Protein AF-A0A2V2W659-F1 (afdb_monomer)

Secondary structure (DSSP, 8-state):
-PPPPP-----PPPP--------------------------S-TTS-S--------TT-BHHHHHSTT--GGGG-BHHHHHHHHT-GGGPPPTTT--BHHHHHH-HHHH---HHHHHHHHT-HHHHHHHHHHHHHHHHHHHHHHHHHTT--BHHHHHT-SGGGGS-HHHHHHHHHHHHHHHHHHHHHHHHHHHHHT-----TT-BHHHHHHTTPPPGGGSBHHHHHHHHHTTTT---GGG--BHHHHTT-GGGT---HHHHHHHHTSHHHHHHHHHHHHHHHHHHHHHHHHTTT-SBHHHHHHHHHHHHHHHHHHHHHHHHTS-------

Mean predicted aligned error: 15.31 Å

Nearest PDB structures (foldseek):
  7u06-assembly1_e  TM=6.092E-01  e=6.614E+00  Saccharomyces cerevisiae

InterPro domains:
  IPR006518 Trypanosome RHS [TIGR01631] (52-190)
  IPR056000 Domain of unknown function DUF7578 [PF24466] (72-134)
  IPR056000 Domain of unknown function DUF7578 [PF24466] (216-280)

Organism: Trypanosoma cruzi (NCBI:txid5693)

Structure (mmCIF, N/CA/C/O backbone):
data_AF-A0A2V2W659-F1
#
_entry.id   AF-A0A2V2W659-F1
#
loop_
_atom_site.group_PDB
_atom_site.id
_atom_site.type_symbol
_atom_site.label_atom_id
_atom_site.label_alt_id
_atom_site.label_comp_id
_atom_site.label_asym_id
_atom_site.label_entity_id
_atom_site.label_seq_id
_atom_site.pdbx_PDB_ins_code
_atom_site.Cartn_x
_atom_site.Cartn_y
_atom_site.Cartn_z
_atom_site.occupancy
_atom_site.B_iso_or_equiv
_atom_site.auth_seq_id
_atom_site.auth_comp_id
_atom_site.auth_asym_id
_atom_site.auth_atom_id
_atom_site.pdbx_PDB_model_num
ATOM 1 N N . MET A 1 1 ? 31.866 36.126 -25.532 1.00 39.78 1 MET A N 1
ATOM 2 C CA . MET A 1 1 ? 31.220 34.819 -25.781 1.00 39.78 1 MET A CA 1
ATOM 3 C C . MET A 1 1 ? 32.126 33.729 -25.230 1.00 39.78 1 MET A C 1
ATOM 5 O O . MET A 1 1 ? 33.220 33.539 -25.744 1.00 39.78 1 MET A O 1
ATOM 9 N N . LYS A 1 2 ? 31.741 33.143 -24.092 1.00 36.19 2 LYS A N 1
ATOM 10 C CA . LYS A 1 2 ? 32.539 32.181 -23.317 1.00 36.19 2 LYS A CA 1
ATOM 11 C C . LYS A 1 2 ? 32.066 30.760 -23.637 1.00 36.19 2 LYS A C 1
ATOM 13 O O . LYS A 1 2 ? 30.868 30.505 -23.619 1.00 36.19 2 LYS A O 1
ATOM 18 N N . GLN A 1 3 ? 33.008 29.865 -23.925 1.00 32.31 3 GLN A N 1
ATOM 19 C CA . GLN A 1 3 ? 32.763 28.427 -24.050 1.00 32.31 3 GLN A CA 1
ATOM 20 C C . GLN A 1 3 ? 32.558 27.783 -22.665 1.00 32.31 3 GLN A C 1
ATOM 22 O O . GLN A 1 3 ? 33.260 28.173 -21.727 1.00 32.31 3 GLN A O 1
ATOM 27 N N . PRO A 1 4 ? 31.685 26.770 -22.521 1.00 33.66 4 PRO A N 1
ATOM 28 C CA . PRO A 1 4 ? 31.638 25.931 -21.332 1.00 33.66 4 PRO A CA 1
ATOM 29 C C . PRO A 1 4 ? 32.634 24.766 -21.451 1.00 33.66 4 PRO A C 1
ATOM 31 O O . PRO A 1 4 ? 32.600 23.994 -22.409 1.00 33.66 4 PRO A O 1
ATOM 34 N N . ARG A 1 5 ? 33.522 24.633 -20.459 1.00 31.70 5 ARG A N 1
ATOM 35 C CA . ARG A 1 5 ? 34.352 23.439 -20.243 1.00 31.70 5 ARG A CA 1
ATOM 36 C C . ARG A 1 5 ? 33.571 22.455 -19.373 1.00 31.70 5 ARG A C 1
ATOM 38 O O . ARG A 1 5 ? 33.160 22.806 -18.273 1.00 31.70 5 ARG A O 1
ATOM 45 N N . VAL A 1 6 ? 33.386 21.239 -19.877 1.00 30.45 6 VAL A N 1
ATOM 46 C CA . VAL A 1 6 ? 32.839 20.092 -19.143 1.00 30.45 6 VAL A CA 1
ATOM 47 C C . VAL A 1 6 ? 34.012 19.369 -18.482 1.00 30.45 6 VAL A C 1
ATOM 49 O O . VAL A 1 6 ? 34.918 18.910 -19.176 1.00 30.45 6 VAL A O 1
ATOM 52 N N . SER A 1 7 ? 34.014 19.290 -17.153 1.00 32.28 7 SER A N 1
ATOM 53 C CA . SER A 1 7 ? 35.008 18.543 -16.377 1.00 32.28 7 SER A CA 1
ATOM 54 C C . SER A 1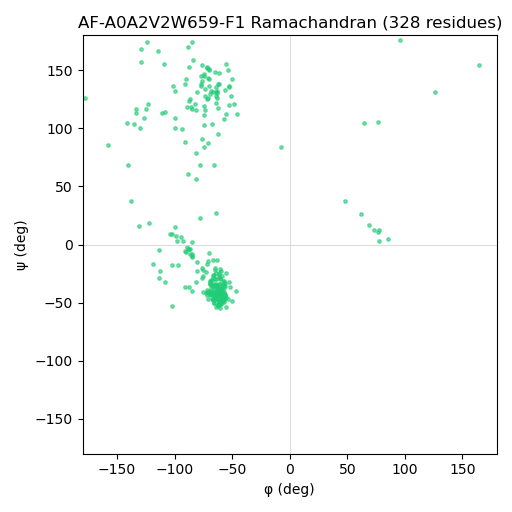 7 ? 34.417 17.191 -15.981 1.00 32.28 7 SER A C 1
ATOM 56 O O . SER A 1 7 ? 33.528 17.130 -15.138 1.00 32.28 7 SER A O 1
ATOM 58 N N . PHE A 1 8 ? 34.911 16.109 -16.584 1.00 29.47 8 PHE A N 1
ATOM 59 C CA . PHE A 1 8 ? 34.718 14.748 -16.082 1.00 29.47 8 PHE A CA 1
ATOM 60 C C . PHE A 1 8 ? 35.817 14.450 -15.057 1.00 29.47 8 PHE A C 1
ATOM 62 O O . PHE A 1 8 ? 36.997 14.468 -15.400 1.00 29.47 8 PHE A O 1
ATOM 69 N N . GLY A 1 9 ? 35.435 14.177 -13.811 1.00 29.98 9 GLY A N 1
ATOM 70 C CA . GLY A 1 9 ? 36.330 13.706 -12.756 1.00 29.98 9 GLY A CA 1
ATOM 71 C C . GLY A 1 9 ? 35.730 12.474 -12.093 1.00 29.98 9 GLY A C 1
ATOM 72 O O . GLY A 1 9 ? 34.825 12.590 -11.276 1.00 29.98 9 GLY A O 1
ATOM 73 N N . ALA A 1 10 ? 36.213 11.299 -12.487 1.00 32.03 10 ALA A N 1
ATOM 74 C CA . ALA A 1 10 ? 35.953 10.036 -11.812 1.00 32.03 10 ALA A CA 1
ATOM 75 C C . ALA A 1 10 ? 36.822 9.946 -10.547 1.00 32.03 10 ALA A C 1
ATOM 77 O O . ALA A 1 10 ? 38.012 10.249 -10.607 1.00 32.03 10 ALA A O 1
ATOM 78 N N . SER A 1 11 ? 36.254 9.492 -9.428 1.00 31.47 11 SER A N 1
ATOM 79 C CA . SER A 1 11 ? 37.018 9.093 -8.242 1.00 31.47 1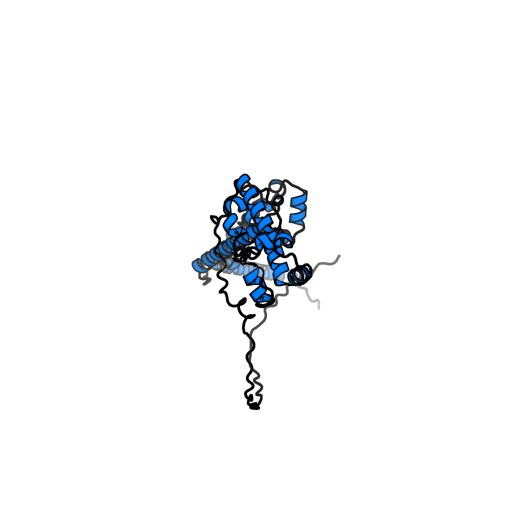1 SER A CA 1
ATOM 80 C C . SER A 1 11 ? 36.498 7.747 -7.741 1.00 31.47 11 SER A C 1
ATOM 82 O O . SER A 1 11 ? 35.344 7.629 -7.334 1.00 31.47 11 SER A O 1
ATOM 84 N N . TRP A 1 12 ? 37.349 6.727 -7.838 1.00 28.80 12 TRP A N 1
ATOM 85 C CA . TRP A 1 12 ? 37.201 5.417 -7.203 1.00 28.80 12 TRP A CA 1
ATOM 86 C C . TRP A 1 12 ? 38.108 5.387 -5.961 1.00 28.80 12 TRP A C 1
ATOM 88 O O . TRP A 1 12 ? 39.261 5.808 -6.084 1.00 28.80 12 TRP A O 1
ATOM 98 N N . PRO A 1 13 ? 37.676 4.868 -4.796 1.00 36.16 13 PRO A N 1
ATOM 99 C CA . PRO A 1 13 ? 38.569 4.691 -3.654 1.00 36.16 13 PRO A CA 1
ATOM 100 C C . PRO A 1 13 ? 39.417 3.422 -3.804 1.00 36.16 13 PRO A C 1
ATOM 102 O O . PRO A 1 13 ? 38.908 2.336 -4.086 1.00 36.16 13 PRO A O 1
ATOM 105 N N . GLN A 1 14 ? 40.719 3.586 -3.597 1.00 27.88 14 GLN A N 1
ATOM 106 C CA . GLN A 1 14 ? 41.758 2.568 -3.695 1.00 27.88 14 GLN A CA 1
ATOM 107 C C . GLN A 1 14 ? 41.978 1.889 -2.328 1.00 27.88 14 GLN A C 1
ATOM 109 O O . GLN A 1 14 ? 41.980 2.544 -1.289 1.00 27.88 14 GLN A O 1
ATOM 114 N N . LEU A 1 15 ? 42.131 0.564 -2.351 1.00 29.58 15 LEU A N 1
ATOM 115 C CA . LEU A 1 15 ? 42.380 -0.337 -1.218 1.00 29.58 15 LEU A CA 1
ATOM 116 C C . LEU A 1 15 ? 43.843 -0.301 -0.731 1.00 29.58 15 LEU A C 1
ATOM 118 O O . LEU A 1 15 ? 44.761 -0.272 -1.550 1.00 29.58 15 LEU A O 1
ATOM 122 N N . GLY A 1 16 ? 44.022 -0.455 0.589 1.00 27.91 16 GLY A N 1
ATOM 123 C CA . GLY A 1 16 ? 45.270 -0.804 1.298 1.00 27.91 16 GLY A CA 1
ATOM 124 C C . GLY A 1 16 ? 45.608 0.201 2.411 1.00 27.91 16 GLY A C 1
ATOM 125 O O . GLY A 1 16 ? 45.575 1.394 2.164 1.00 27.91 16 GLY A O 1
ATOM 126 N N . GLY A 1 17 ? 45.935 -0.147 3.658 1.00 27.89 17 GLY A N 1
ATOM 127 C CA . GLY A 1 17 ? 46.122 -1.418 4.353 1.00 27.89 17 GLY A CA 1
ATOM 128 C C . GLY A 1 17 ? 46.875 -1.162 5.680 1.00 27.89 17 GLY A C 1
ATOM 129 O O . GLY A 1 17 ? 47.634 -0.206 5.767 1.00 27.89 17 GLY A O 1
ATOM 130 N N . ALA A 1 18 ? 46.677 -2.062 6.652 1.00 25.50 18 ALA A N 1
ATOM 131 C CA . ALA A 1 18 ? 47.500 -2.345 7.845 1.00 25.50 18 ALA A CA 1
ATOM 132 C C . ALA A 1 18 ? 47.482 -1.405 9.084 1.00 25.50 18 ALA A C 1
ATOM 134 O O . ALA A 1 18 ? 48.160 -0.392 9.151 1.00 25.50 18 ALA A O 1
ATOM 135 N N . SER A 1 19 ? 46.797 -1.913 10.121 1.00 31.27 19 SER A N 1
ATOM 136 C CA . SER A 1 19 ? 47.363 -2.355 11.412 1.00 31.27 19 SER A CA 1
ATOM 137 C C . SER A 1 19 ? 48.038 -1.337 12.343 1.00 31.27 19 SER A C 1
ATOM 139 O O . SER A 1 19 ? 49.227 -1.070 12.218 1.00 31.27 19 SER A O 1
ATOM 141 N N . GLU A 1 20 ? 47.334 -0.967 13.418 1.00 27.47 20 GLU A N 1
ATOM 142 C CA . GLU A 1 20 ? 47.967 -0.569 14.680 1.00 27.47 20 GLU A CA 1
ATOM 143 C C . GLU A 1 20 ? 47.155 -1.115 15.871 1.00 27.47 20 GLU A C 1
ATOM 145 O O . GLU A 1 20 ? 46.045 -0.676 16.174 1.00 27.47 20 GLU A O 1
ATOM 150 N N . MET A 1 21 ? 47.696 -2.165 16.495 1.00 27.64 21 MET A N 1
ATOM 151 C CA . MET A 1 21 ? 47.230 -2.751 17.750 1.00 27.64 21 MET A CA 1
ATOM 152 C C . MET A 1 21 ? 47.794 -1.932 18.911 1.00 27.64 21 MET A C 1
ATOM 154 O O . MET A 1 21 ? 49.009 -1.887 19.091 1.00 27.64 21 MET A O 1
ATOM 158 N N . LEU A 1 22 ? 46.929 -1.368 19.754 1.00 29.14 22 LEU A N 1
ATOM 159 C CA . LEU A 1 22 ? 47.325 -0.858 21.066 1.00 29.14 22 LEU A CA 1
ATOM 160 C C . LEU A 1 22 ? 46.791 -1.773 22.168 1.00 29.14 22 LEU A C 1
ATOM 162 O O . LEU A 1 22 ? 45.588 -1.901 22.394 1.00 29.14 22 LEU A O 1
ATOM 166 N N . HIS A 1 23 ? 47.737 -2.413 22.850 1.00 27.25 23 HIS A N 1
ATOM 167 C CA . HIS A 1 23 ? 47.547 -3.202 24.056 1.00 27.25 23 HIS A CA 1
ATOM 168 C C . HIS A 1 23 ? 47.047 -2.320 25.212 1.00 27.25 23 HIS A C 1
ATOM 170 O O . HIS A 1 23 ? 47.612 -1.260 25.480 1.00 27.25 23 HIS A O 1
ATOM 176 N N . ARG A 1 24 ? 46.049 -2.796 25.967 1.00 29.73 24 ARG A N 1
ATOM 177 C CA . ARG A 1 24 ? 45.795 -2.326 27.335 1.00 29.73 24 ARG A CA 1
ATOM 178 C C . ARG A 1 24 ? 45.778 -3.493 28.314 1.00 29.73 24 ARG A C 1
ATOM 180 O O . ARG A 1 24 ? 44.955 -4.399 28.235 1.00 29.73 24 ARG A O 1
ATOM 187 N N . THR A 1 25 ? 46.745 -3.409 29.215 1.00 27.92 25 THR A N 1
ATOM 188 C CA . THR A 1 25 ? 46.989 -4.182 30.428 1.00 27.92 25 THR A CA 1
ATOM 189 C C . THR A 1 25 ? 45.757 -4.272 31.327 1.00 27.92 25 THR A C 1
ATOM 191 O O . THR A 1 25 ? 44.997 -3.313 31.463 1.00 27.92 25 THR A O 1
ATOM 194 N N . GLY A 1 26 ? 45.582 -5.446 31.936 1.00 26.72 26 GLY A N 1
ATOM 195 C CA . GLY A 1 26 ? 44.433 -5.808 32.750 1.00 26.72 26 GLY A CA 1
ATOM 196 C C . GLY A 1 26 ? 44.409 -5.208 34.154 1.00 26.72 26 GLY A C 1
ATOM 197 O O . GLY A 1 26 ? 45.439 -4.947 34.771 1.00 26.72 26 GLY A O 1
ATOM 198 N N . VAL A 1 27 ? 43.187 -5.087 34.670 1.00 28.39 27 VAL A N 1
ATOM 199 C CA . VAL A 1 27 ? 42.878 -5.060 36.100 1.00 28.39 27 VAL A CA 1
ATOM 200 C C . VAL A 1 27 ? 41.701 -6.008 36.313 1.00 28.39 27 VAL A C 1
ATOM 202 O O . VAL A 1 27 ? 40.619 -5.822 35.760 1.00 28.39 27 VAL A O 1
ATOM 205 N N . VAL A 1 28 ? 41.954 -7.059 37.087 1.00 29.06 28 VAL A N 1
ATOM 206 C CA . VAL A 1 28 ? 40.971 -8.031 37.564 1.00 29.06 28 VAL A CA 1
ATOM 207 C C . VAL A 1 28 ? 40.131 -7.358 38.649 1.00 29.06 28 VAL A C 1
ATOM 209 O O . VAL A 1 28 ? 40.653 -7.013 39.704 1.00 29.06 28 VAL A O 1
ATOM 212 N N . MET A 1 29 ? 38.832 -7.186 38.403 1.00 33.06 29 MET A N 1
ATOM 213 C CA . MET A 1 29 ? 37.850 -6.823 39.428 1.00 33.06 29 MET A CA 1
ATOM 214 C C . MET A 1 29 ? 36.930 -8.019 39.666 1.00 33.06 29 MET A C 1
ATOM 216 O O . MET A 1 29 ? 36.168 -8.423 38.792 1.00 33.06 29 MET A O 1
ATOM 220 N N . VAL A 1 30 ? 37.034 -8.593 40.863 1.00 30.00 30 VAL A N 1
ATOM 221 C CA . VAL A 1 30 ? 36.142 -9.633 41.385 1.00 30.00 30 VAL A CA 1
ATOM 222 C C . VAL A 1 30 ? 34.779 -9.010 41.711 1.00 30.00 30 VAL A C 1
ATOM 224 O O . VAL A 1 30 ? 34.736 -8.091 42.534 1.00 30.00 30 VAL A O 1
ATOM 227 N N . PRO A 1 31 ? 33.652 -9.516 41.180 1.00 30.47 31 PRO A N 1
ATOM 228 C CA . PRO A 1 31 ? 32.336 -9.133 41.672 1.00 30.47 31 PRO A CA 1
ATOM 229 C C . PRO A 1 31 ? 32.005 -9.932 42.935 1.00 30.47 31 PRO A C 1
ATOM 231 O O . PRO A 1 31 ? 31.873 -11.158 42.914 1.00 30.47 31 PRO A O 1
ATOM 234 N N . ARG A 1 32 ? 31.866 -9.225 44.059 1.00 29.45 32 ARG A N 1
ATOM 235 C CA . ARG A 1 32 ? 31.272 -9.773 45.278 1.00 29.45 32 ARG A CA 1
ATOM 236 C C . ARG A 1 32 ? 29.778 -10.014 45.063 1.00 29.45 32 ARG A C 1
ATOM 238 O O . ARG A 1 32 ? 29.043 -9.152 44.595 1.00 29.45 32 ARG A O 1
ATOM 245 N N . ARG A 1 33 ? 29.378 -11.217 45.459 1.00 30.36 33 ARG A N 1
ATOM 246 C CA . ARG A 1 33 ? 28.028 -11.771 45.565 1.00 30.36 33 ARG A CA 1
ATOM 247 C C . ARG A 1 33 ? 27.082 -10.808 46.300 1.00 30.36 33 ARG A C 1
ATOM 249 O O . ARG A 1 33 ? 27.313 -10.503 47.466 1.00 30.36 33 ARG A O 1
ATOM 256 N N . GLY A 1 34 ? 26.008 -10.398 45.632 1.00 26.83 34 GLY A N 1
ATOM 257 C CA . GLY A 1 34 ? 24.865 -9.698 46.213 1.00 26.83 34 GLY A CA 1
ATOM 258 C C . GLY A 1 34 ? 23.584 -10.312 45.661 1.00 26.83 34 GLY A C 1
ATOM 259 O O . GLY A 1 34 ? 23.252 -10.129 44.498 1.00 26.83 34 GLY A O 1
ATOM 260 N N . SER A 1 35 ? 22.933 -11.117 46.492 1.00 35.88 35 SER A N 1
ATOM 261 C CA . SER A 1 35 ? 21.599 -11.677 46.284 1.00 35.88 35 SER A CA 1
ATOM 262 C C . SER A 1 35 ? 20.553 -10.569 46.395 1.00 35.88 35 SER A C 1
ATOM 264 O O . SER A 1 35 ? 20.651 -9.788 47.334 1.00 35.88 35 SER A O 1
ATOM 266 N N . CYS A 1 36 ? 19.566 -10.544 45.496 1.00 28.41 36 CYS A N 1
ATOM 267 C CA . CYS A 1 36 ? 18.140 -10.344 45.794 1.00 28.41 36 CYS A CA 1
ATOM 268 C C . CYS A 1 36 ? 17.335 -10.445 44.491 1.00 28.41 36 CYS A C 1
ATOM 270 O O . CYS A 1 36 ? 17.651 -9.786 43.503 1.00 28.41 36 CYS A O 1
ATOM 272 N N . GLY A 1 37 ? 16.329 -11.321 44.496 1.00 44.34 37 GLY A N 1
ATOM 273 C CA . GLY A 1 37 ? 15.437 -11.564 43.371 1.00 44.34 37 GLY A CA 1
ATOM 274 C C . GLY A 1 37 ? 14.603 -10.332 43.035 1.00 44.34 37 GLY A C 1
ATOM 275 O O . GLY A 1 37 ? 13.943 -9.764 43.900 1.00 44.34 37 GLY A O 1
ATOM 276 N N . GLY A 1 38 ? 14.638 -9.951 41.764 1.00 32.03 38 GLY A N 1
ATOM 277 C CA . GLY A 1 38 ? 13.701 -9.032 41.139 1.00 32.03 38 GLY A CA 1
ATOM 278 C C . GLY A 1 38 ? 13.086 -9.758 39.953 1.00 32.03 38 GLY A C 1
ATOM 279 O O . GLY A 1 38 ? 13.809 -10.256 39.094 1.00 32.03 38 GLY A O 1
ATOM 280 N N . SER A 1 39 ? 11.766 -9.895 39.981 1.00 40.94 39 SER A N 1
ATOM 281 C CA . SER A 1 39 ? 10.952 -10.644 39.032 1.00 40.94 39 SER A CA 1
ATOM 282 C C . SER A 1 39 ? 11.216 -10.250 37.579 1.00 40.94 39 SER A C 1
ATOM 284 O O . SER A 1 39 ? 10.996 -9.117 37.160 1.00 40.94 39 SER A O 1
ATOM 286 N N . ASP A 1 40 ? 11.638 -11.243 36.807 1.00 36.78 40 ASP A N 1
ATOM 287 C CA . ASP A 1 40 ? 11.985 -11.183 35.390 1.00 36.78 40 ASP A CA 1
ATOM 288 C C . ASP A 1 40 ? 10.714 -11.259 34.511 1.00 36.78 40 ASP A C 1
ATOM 290 O O . ASP A 1 40 ? 10.516 -12.179 33.715 1.00 36.78 40 ASP A O 1
ATOM 294 N N . ALA A 1 41 ? 9.773 -10.332 34.732 1.00 35.59 41 ALA A N 1
ATOM 295 C CA . ALA A 1 41 ? 8.481 -10.294 34.033 1.00 35.59 41 ALA A CA 1
ATOM 296 C C . ALA A 1 41 ? 8.456 -9.327 32.832 1.00 35.59 41 ALA A C 1
ATOM 298 O O . ALA A 1 41 ? 7.620 -9.479 31.947 1.00 35.59 41 ALA A O 1
ATOM 299 N N . ALA A 1 42 ? 9.404 -8.387 32.738 1.00 34.78 42 ALA A N 1
ATOM 300 C CA . ALA A 1 42 ? 9.433 -7.363 31.685 1.00 34.78 42 ALA A CA 1
ATOM 301 C C . ALA A 1 42 ? 10.229 -7.761 30.419 1.00 34.78 42 ALA A C 1
ATOM 303 O O . ALA A 1 42 ? 10.225 -7.036 29.427 1.00 34.78 42 ALA A O 1
ATOM 304 N N . ALA A 1 43 ? 10.904 -8.916 30.411 1.00 29.56 43 ALA A N 1
ATOM 305 C CA . ALA A 1 43 ? 11.799 -9.322 29.319 1.00 29.56 43 ALA A CA 1
ATOM 306 C C . ALA A 1 43 ? 11.149 -10.218 28.239 1.00 29.56 43 ALA A C 1
ATOM 308 O O . ALA A 1 43 ? 11.839 -10.704 27.342 1.00 29.56 43 ALA A O 1
ATOM 309 N N . ARG A 1 44 ? 9.829 -10.460 28.283 1.00 36.56 44 ARG A N 1
ATOM 310 C CA . ARG A 1 44 ? 9.171 -11.442 27.392 1.00 36.56 44 ARG A CA 1
ATOM 311 C C . ARG A 1 44 ? 8.702 -10.915 26.030 1.00 36.56 44 ARG A C 1
ATOM 313 O O . ARG A 1 44 ? 8.322 -11.725 25.192 1.00 36.56 44 ARG A O 1
ATOM 320 N N . HIS A 1 45 ? 8.821 -9.618 25.734 1.00 36.84 45 HIS A N 1
ATOM 321 C CA . HIS A 1 45 ? 8.388 -9.066 24.437 1.00 36.84 45 HIS A CA 1
ATOM 322 C C . HIS A 1 45 ? 9.469 -8.976 23.340 1.00 36.84 45 HIS A C 1
ATOM 324 O O . HIS A 1 45 ? 9.176 -8.511 22.241 1.00 36.84 45 HIS A O 1
ATOM 330 N N . VAL A 1 46 ? 10.704 -9.448 23.567 1.00 40.91 46 VAL A N 1
ATOM 331 C CA . VAL A 1 46 ? 11.804 -9.313 22.574 1.00 40.91 46 VAL A CA 1
ATOM 332 C C . VAL A 1 46 ? 12.424 -10.657 22.155 1.00 40.91 46 VAL A C 1
ATOM 334 O O . VAL A 1 46 ? 13.498 -10.705 21.566 1.00 40.91 46 VAL A O 1
ATOM 337 N N . ALA A 1 47 ? 11.738 -11.777 22.385 1.00 34.84 47 ALA A N 1
ATOM 338 C CA . ALA A 1 47 ? 12.210 -13.086 21.920 1.00 34.84 47 ALA A CA 1
ATOM 339 C C . ALA A 1 47 ? 11.093 -13.967 21.341 1.00 34.84 47 ALA A C 1
ATOM 341 O O . ALA A 1 47 ? 11.098 -15.182 21.496 1.00 34.84 47 ALA A O 1
ATOM 342 N N . GLY A 1 48 ? 10.147 -13.360 20.625 1.00 31.78 48 GLY A N 1
ATOM 343 C CA . GLY A 1 48 ? 9.426 -14.064 19.572 1.00 31.78 48 GLY A CA 1
ATOM 344 C C . GLY A 1 48 ? 10.261 -13.981 18.303 1.00 31.78 48 GLY A C 1
ATOM 345 O O . GLY A 1 48 ? 10.499 -12.884 17.797 1.00 31.78 48 GLY A O 1
ATOM 346 N N . SER A 1 49 ? 10.739 -15.111 17.780 1.00 33.06 49 SER A N 1
ATOM 347 C CA . SER A 1 49 ? 11.217 -15.173 16.400 1.00 33.06 49 SER A CA 1
ATOM 348 C C . SER A 1 49 ? 10.183 -14.469 15.517 1.00 33.06 49 SER A C 1
ATOM 350 O O . SER A 1 49 ? 9.055 -14.949 15.422 1.00 33.06 49 SER A O 1
ATOM 352 N N . LYS A 1 50 ? 10.531 -13.314 14.928 1.00 38.66 50 LYS A N 1
ATOM 353 C CA . LYS A 1 50 ? 9.699 -12.593 13.950 1.00 38.66 50 LYS A CA 1
ATOM 354 C C . LYS A 1 50 ? 9.577 -13.442 12.679 1.00 38.66 50 LYS A C 1
ATOM 356 O O . LYS A 1 50 ? 10.133 -13.116 11.634 1.00 38.66 50 LYS A O 1
ATOM 361 N N . VAL A 1 51 ? 8.870 -14.562 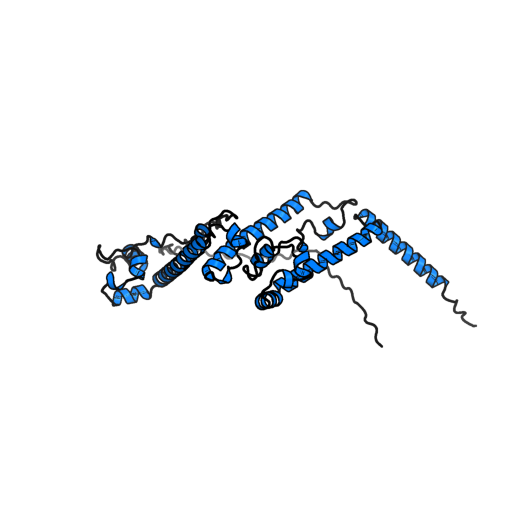12.777 1.00 42.03 51 VAL A N 1
ATOM 362 C CA . VAL A 1 51 ? 8.235 -15.219 11.645 1.00 42.03 51 VAL A CA 1
ATOM 363 C C . VAL A 1 51 ? 7.037 -14.333 11.348 1.00 42.03 51 VAL A C 1
ATOM 365 O O . VAL A 1 51 ? 5.956 -14.513 11.896 1.00 42.03 51 VAL A O 1
ATOM 368 N N . TRP A 1 52 ? 7.276 -13.272 10.579 1.00 48.19 52 TRP A N 1
ATOM 369 C CA . TRP A 1 52 ? 6.185 -12.488 10.016 1.00 48.19 52 TRP A CA 1
ATOM 370 C C . TRP A 1 52 ? 5.250 -13.460 9.288 1.00 48.19 52 TRP A C 1
ATOM 372 O O . TRP A 1 52 ? 5.764 -14.334 8.578 1.00 48.19 52 TRP A O 1
ATOM 382 N N . PRO A 1 53 ? 3.920 -13.348 9.452 1.00 60.50 53 PRO A N 1
ATOM 383 C CA . PRO A 1 53 ? 2.994 -14.173 8.695 1.00 60.50 53 PRO A CA 1
ATOM 384 C C . PRO A 1 53 ? 3.339 -14.072 7.209 1.00 60.50 53 PRO A C 1
ATOM 386 O O . PRO A 1 53 ? 3.522 -12.976 6.670 1.00 60.50 53 PRO A O 1
ATOM 389 N N . GLN A 1 54 ? 3.507 -15.218 6.554 1.00 74.94 54 GLN A N 1
ATOM 390 C CA . GLN A 1 54 ? 3.884 -15.260 5.149 1.00 74.94 54 GLN A CA 1
ATOM 391 C C . GLN A 1 54 ? 2.624 -15.038 4.306 1.00 74.94 54 GLN A C 1
ATOM 393 O O . GLN A 1 54 ? 2.002 -15.982 3.825 1.00 74.94 54 GLN A O 1
ATOM 398 N N . TRP A 1 55 ? 2.203 -13.777 4.193 1.00 87.94 55 TRP A N 1
ATOM 399 C CA . TRP A 1 55 ? 1.027 -13.416 3.411 1.00 87.94 55 TRP A CA 1
ATOM 400 C C . TRP A 1 55 ? 1.214 -13.780 1.938 1.00 87.94 55 TRP A C 1
ATOM 402 O O . TRP A 1 55 ? 2.312 -13.726 1.380 1.00 87.94 55 TRP A O 1
ATOM 412 N N . THR A 1 56 ? 0.114 -14.139 1.292 1.00 90.56 56 THR A N 1
ATOM 413 C CA . THR A 1 56 ? 0.055 -14.460 -0.134 1.00 90.56 56 THR A CA 1
ATOM 414 C C . THR A 1 56 ? -1.070 -13.665 -0.786 1.00 90.56 56 THR A C 1
ATOM 416 O O . THR A 1 56 ? -1.896 -13.066 -0.104 1.00 90.56 56 THR A O 1
ATOM 419 N N . MET A 1 57 ? -1.129 -13.648 -2.119 1.00 90.94 57 MET A N 1
ATOM 420 C CA . MET A 1 57 ? -2.218 -12.970 -2.838 1.00 90.94 57 MET A CA 1
ATOM 421 C C . MET A 1 57 ? -3.602 -13.565 -2.511 1.00 90.94 57 MET A C 1
ATOM 423 O O . MET A 1 57 ? -4.601 -12.856 -2.574 1.00 90.94 57 MET A O 1
ATOM 427 N N . SER A 1 58 ? -3.654 -14.834 -2.094 1.00 91.00 58 SER A N 1
ATOM 428 C CA . SER A 1 58 ? -4.868 -15.518 -1.636 1.00 91.00 58 SER A CA 1
ATOM 429 C C . SER A 1 58 ? -5.180 -15.323 -0.150 1.00 91.00 58 SER A C 1
ATOM 431 O O . SER A 1 58 ? -6.192 -15.837 0.313 1.00 91.00 58 SER A O 1
ATOM 433 N N . SER A 1 59 ? -4.326 -14.635 0.614 1.00 93.25 59 SER A N 1
ATOM 434 C CA . SER A 1 59 ? -4.613 -14.339 2.021 1.00 93.25 59 SER A CA 1
ATOM 435 C C . SER A 1 59 ? -5.864 -13.472 2.130 1.00 93.25 59 SER A C 1
ATOM 437 O O . SER A 1 59 ? -6.053 -12.549 1.327 1.00 93.25 59 SER A O 1
ATOM 439 N N . SER A 1 60 ? -6.720 -13.790 3.101 1.00 93.88 60 SER A N 1
ATOM 440 C CA . SER A 1 60 ? -7.968 -13.062 3.289 1.00 93.88 60 SER A CA 1
ATOM 441 C C . SER A 1 60 ? -7.702 -11.665 3.850 1.00 93.88 60 SER A C 1
ATOM 443 O O . SER A 1 60 ? -6.694 -11.423 4.521 1.00 93.88 60 SER A O 1
ATOM 445 N N . VAL A 1 61 ? -8.598 -10.720 3.560 1.00 94.00 61 VAL A N 1
ATOM 446 C CA . VAL A 1 61 ? -8.517 -9.383 4.168 1.00 94.00 61 VAL A CA 1
ATOM 447 C C . VAL A 1 61 ? -8.692 -9.457 5.686 1.00 94.00 61 VAL A C 1
ATOM 449 O O . VAL A 1 61 ? -8.018 -8.727 6.404 1.00 94.00 61 VAL A O 1
ATOM 452 N N . GLU A 1 62 ? -9.529 -10.375 6.169 1.00 92.50 62 GLU A N 1
ATOM 453 C CA . GLU A 1 62 ? -9.787 -10.610 7.589 1.00 92.50 62 GLU A CA 1
ATOM 454 C C . GLU A 1 62 ? -8.520 -11.061 8.323 1.00 92.50 62 GLU A C 1
ATOM 456 O O . GLU A 1 62 ? -8.103 -10.396 9.271 1.00 92.50 62 GLU A O 1
ATOM 461 N N . ASP A 1 63 ? -7.834 -12.093 7.820 1.00 91.25 63 ASP A N 1
ATOM 462 C CA . ASP A 1 63 ? -6.598 -12.606 8.428 1.00 91.25 63 ASP A CA 1
ATOM 463 C C . ASP A 1 63 ? -5.507 -11.534 8.502 1.00 91.25 63 ASP A C 1
ATOM 465 O O . ASP A 1 63 ? -4.731 -11.492 9.452 1.00 91.25 63 ASP A O 1
ATOM 469 N N . ILE A 1 64 ? -5.418 -10.660 7.496 1.00 92.56 64 ILE A N 1
ATOM 470 C CA . ILE A 1 64 ? -4.402 -9.603 7.455 1.00 92.56 64 ILE A CA 1
ATOM 471 C C . ILE A 1 64 ? -4.751 -8.466 8.416 1.00 92.56 64 ILE A C 1
ATOM 473 O O . ILE A 1 64 ? -3.864 -7.916 9.072 1.00 92.56 64 ILE A O 1
ATOM 477 N N . LEU A 1 65 ? -6.027 -8.079 8.485 1.00 92.62 65 LEU A N 1
ATOM 478 C CA . LEU A 1 65 ? -6.481 -6.978 9.331 1.00 92.62 65 LEU A CA 1
ATOM 479 C C . LEU A 1 65 ? -6.457 -7.360 10.816 1.00 92.62 65 LEU A C 1
ATOM 481 O O . LEU A 1 65 ? -6.000 -6.553 11.631 1.00 92.62 65 LEU A O 1
ATOM 485 N N . LEU A 1 66 ? -6.867 -8.589 11.140 1.00 88.81 66 LEU A N 1
ATOM 486 C CA . LEU A 1 66 ? -6.840 -9.167 12.489 1.00 88.81 66 LEU A CA 1
ATOM 487 C C . LEU A 1 66 ? -5.510 -9.877 12.809 1.00 88.81 66 LEU A C 1
ATOM 489 O O . LEU A 1 66 ? -5.282 -10.345 13.922 1.00 88.81 66 LEU A O 1
ATOM 493 N N . GLY A 1 67 ? -4.600 -9.958 11.838 1.00 80.56 67 GLY A N 1
ATOM 494 C CA . GLY A 1 67 ? -3.295 -10.583 12.000 1.00 80.56 67 GLY A CA 1
ATOM 495 C C . GLY A 1 67 ? -2.440 -9.839 13.022 1.00 80.56 67 GLY A C 1
ATOM 496 O O . GLY A 1 67 ? -2.136 -8.656 12.852 1.00 80.56 67 GLY A O 1
ATOM 497 N N . GLY A 1 68 ? -2.020 -10.551 14.069 1.00 67.19 68 GLY A N 1
ATOM 498 C CA . GLY A 1 68 ? -1.230 -9.987 15.165 1.00 67.19 68 GLY A CA 1
ATOM 499 C C . GLY A 1 68 ? -2.053 -9.320 16.269 1.00 67.19 68 GLY A C 1
ATOM 500 O O . GLY A 1 68 ? -1.447 -8.771 17.185 1.00 67.19 68 GLY A O 1
ATOM 501 N N . SER A 1 69 ? -3.390 -9.378 16.215 1.00 62.75 69 SER A N 1
ATOM 502 C CA . SER A 1 69 ? -4.233 -9.076 17.374 1.00 62.75 69 SER A CA 1
ATOM 503 C C . SER A 1 69 ? -3.921 -10.091 18.472 1.00 62.75 69 SER A C 1
ATOM 505 O O . SER A 1 69 ? -4.065 -11.298 18.270 1.00 62.75 69 SER A O 1
ATOM 507 N N . ASN A 1 70 ? -3.423 -9.622 19.613 1.00 56.38 70 ASN A N 1
ATOM 508 C CA . ASN A 1 70 ? -3.146 -10.499 20.742 1.00 56.38 70 ASN A CA 1
ATOM 509 C C . ASN A 1 70 ? -4.471 -10.986 21.347 1.00 56.38 70 ASN A C 1
ATOM 511 O O . ASN A 1 70 ? -5.466 -10.266 21.332 1.00 56.38 70 ASN A O 1
ATOM 515 N N . ASN A 1 71 ? -4.456 -12.183 21.940 1.00 51.28 71 ASN A N 1
ATOM 516 C CA . ASN A 1 71 ? -5.573 -12.836 22.647 1.00 51.28 71 ASN A CA 1
ATOM 517 C C . ASN A 1 71 ? -6.043 -12.079 23.922 1.00 51.28 71 ASN A C 1
ATOM 519 O O . ASN A 1 71 ? -6.522 -12.693 24.872 1.00 51.28 71 ASN A O 1
ATOM 523 N N . SER A 1 72 ? -5.854 -10.757 23.976 1.00 56.66 72 SER A N 1
ATOM 524 C CA . SER A 1 72 ? -6.237 -9.854 25.066 1.00 56.66 72 SER A CA 1
ATOM 525 C C . SER A 1 72 ? -7.753 -9.839 25.303 1.00 56.66 72 SER A C 1
ATOM 527 O O . SER A 1 72 ? -8.206 -9.664 26.432 1.00 56.66 72 SER A O 1
ATOM 529 N N . THR A 1 73 ? -8.546 -10.139 24.269 1.00 62.97 73 THR A N 1
ATOM 530 C CA . THR A 1 73 ? -10.015 -10.235 24.333 1.00 62.97 73 THR A CA 1
ATOM 531 C C . THR A 1 73 ? -10.524 -11.267 25.339 1.00 62.97 73 THR A C 1
ATOM 533 O O . THR A 1 73 ? -11.603 -11.089 25.900 1.00 62.97 73 THR A O 1
ATOM 536 N N . ASP A 1 74 ? -9.740 -12.311 25.625 1.00 75.56 74 ASP A N 1
ATOM 537 C CA . ASP A 1 74 ? -10.143 -13.372 26.554 1.00 75.56 74 ASP A CA 1
ATOM 538 C C . ASP A 1 74 ? -9.734 -13.085 28.011 1.00 75.56 74 ASP A C 1
ATOM 540 O O . ASP A 1 74 ? -10.114 -13.832 28.922 1.00 75.56 74 ASP A O 1
ATOM 544 N N . MET A 1 75 ? -8.966 -12.015 28.265 1.00 87.50 75 MET A N 1
ATOM 545 C CA . MET A 1 75 ? -8.529 -11.654 29.614 1.00 87.50 75 MET A CA 1
ATOM 546 C C . MET A 1 75 ? -9.726 -11.234 30.470 1.00 87.50 75 MET A C 1
ATOM 548 O O . MET A 1 75 ? -10.533 -10.399 30.065 1.00 87.50 75 MET A O 1
ATOM 552 N N . LYS A 1 76 ? -9.835 -11.780 31.686 1.00 91.56 76 LYS A N 1
ATOM 553 C CA . LYS A 1 76 ? -10.864 -11.363 32.645 1.00 91.56 76 LYS A CA 1
ATOM 554 C C . LYS A 1 76 ? -10.413 -10.190 33.502 1.00 91.56 76 LYS A C 1
ATOM 556 O O . LYS A 1 76 ? -9.235 -10.068 33.829 1.00 91.56 76 LYS A O 1
ATOM 561 N N . LEU A 1 77 ? -11.379 -9.404 33.969 1.00 92.12 77 LEU A N 1
ATOM 562 C CA . LEU A 1 77 ? -11.166 -8.264 34.852 1.00 92.12 77 LEU A CA 1
ATOM 563 C C . LEU A 1 77 ? -10.377 -8.652 36.107 1.00 92.12 77 LEU A C 1
ATOM 565 O O . LEU A 1 77 ? -9.397 -7.995 36.428 1.00 92.12 77 LEU A O 1
ATOM 569 N N . ASN A 1 78 ? -10.717 -9.749 36.791 1.00 92.31 78 ASN A N 1
ATOM 570 C CA . ASN A 1 78 ? -9.941 -10.158 37.967 1.00 92.31 78 ASN A CA 1
ATOM 571 C C . ASN A 1 78 ? -8.529 -10.627 37.627 1.00 92.31 78 ASN A C 1
ATOM 573 O O . ASN A 1 78 ? -7.639 -10.455 38.455 1.00 92.31 78 ASN A O 1
ATOM 577 N N . ASP A 1 79 ? -8.313 -11.205 36.448 1.00 92.31 79 ASP A N 1
ATOM 578 C CA . ASP A 1 79 ? -6.971 -11.608 36.029 1.00 92.31 79 ASP A CA 1
ATOM 579 C C . ASP A 1 79 ? -6.114 -10.356 35.782 1.00 92.31 79 ASP A C 1
ATOM 581 O O . ASP A 1 79 ? -4.992 -10.277 36.283 1.00 92.31 79 ASP A O 1
ATOM 585 N N . PHE A 1 80 ? -6.690 -9.335 35.136 1.00 91.25 80 PHE A N 1
ATOM 586 C CA . PHE A 1 80 ? -6.076 -8.020 34.945 1.00 91.25 80 PHE A CA 1
ATOM 587 C C . PHE A 1 80 ? -5.787 -7.289 36.268 1.00 91.25 80 PHE A C 1
ATOM 589 O O . PHE A 1 80 ? -4.702 -6.739 36.466 1.00 91.25 80 PHE A O 1
ATOM 596 N N . LEU A 1 81 ? -6.743 -7.274 37.200 1.00 92.19 81 LEU A N 1
ATOM 597 C CA . LEU A 1 81 ? -6.571 -6.611 38.495 1.00 92.19 81 LEU A CA 1
ATOM 598 C C . LEU A 1 81 ? -5.491 -7.306 39.325 1.00 92.19 81 LEU A C 1
ATOM 600 O O . LEU A 1 81 ? -4.632 -6.636 39.894 1.00 92.19 81 LEU A O 1
ATOM 604 N N . ARG A 1 82 ? -5.458 -8.644 39.332 1.00 91.81 82 ARG A N 1
ATOM 605 C CA . ARG A 1 82 ? -4.405 -9.403 40.020 1.00 91.81 82 ARG A CA 1
ATOM 606 C C . ARG A 1 82 ? -3.028 -9.140 39.431 1.00 91.81 82 ARG A C 1
ATOM 608 O O . ARG A 1 82 ? -2.076 -8.997 40.194 1.00 91.81 82 ARG A O 1
ATOM 615 N N . SER A 1 83 ? -2.911 -9.059 38.104 1.00 90.94 83 SER A N 1
ATOM 616 C CA . SER A 1 83 ? -1.618 -8.828 37.458 1.00 90.94 83 SER A CA 1
ATOM 617 C C . SER A 1 83 ? -1.066 -7.421 37.687 1.00 90.94 83 SER A C 1
ATOM 619 O O . SER A 1 83 ? 0.151 -7.274 37.742 1.00 90.94 83 SER A O 1
ATOM 621 N N . ASN A 1 84 ? -1.931 -6.408 37.833 1.00 90.50 84 ASN A N 1
ATOM 622 C CA . ASN A 1 84 ? -1.510 -4.999 37.881 1.00 90.50 84 ASN A CA 1
ATOM 623 C C . ASN A 1 84 ? -1.617 -4.345 39.267 1.00 90.50 84 ASN A C 1
ATOM 625 O O . ASN A 1 84 ? -0.814 -3.478 39.599 1.00 90.50 84 ASN A O 1
ATOM 629 N N . LEU A 1 85 ? -2.594 -4.747 40.081 1.00 89.81 85 LEU A N 1
ATOM 630 C CA . LEU A 1 85 ? -2.889 -4.149 41.390 1.00 89.81 85 LEU A CA 1
ATOM 631 C C . LEU A 1 85 ? -2.739 -5.144 42.556 1.00 89.81 85 LEU A C 1
ATOM 633 O O . LEU A 1 85 ? -2.608 -4.721 43.704 1.00 89.81 85 LEU A O 1
ATOM 637 N N . GLY A 1 86 ? -2.718 -6.452 42.277 1.00 86.94 86 GLY A N 1
ATOM 638 C CA . GLY A 1 86 ? -2.586 -7.526 43.268 1.00 86.94 86 GLY A CA 1
ATOM 639 C C . GLY A 1 86 ? -3.922 -8.129 43.723 1.00 86.94 86 GLY A C 1
ATOM 640 O O . GLY A 1 86 ? -5.002 -7.687 43.336 1.00 86.94 86 GLY A O 1
ATOM 641 N N . ASP A 1 87 ? -3.852 -9.170 44.558 1.00 84.12 87 ASP A N 1
ATOM 642 C CA . ASP A 1 87 ? -5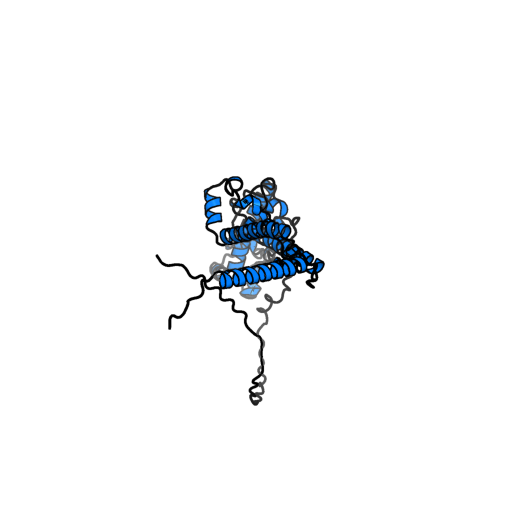.014 -9.988 44.959 1.00 84.12 87 ASP A CA 1
ATOM 643 C C . ASP A 1 87 ? -6.059 -9.251 45.821 1.00 84.12 87 ASP A C 1
ATOM 645 O O . ASP A 1 87 ? -7.168 -9.751 46.003 1.00 84.12 87 ASP A O 1
ATOM 649 N N . GLU A 1 88 ? -5.725 -8.071 46.347 1.00 82.12 88 GLU A N 1
ATOM 650 C CA . GLU A 1 88 ? -6.593 -7.274 47.225 1.00 82.12 88 GLU A CA 1
ATOM 651 C C . GLU A 1 88 ? -7.726 -6.561 46.465 1.00 82.12 88 GLU A C 1
ATOM 653 O O . GLU A 1 88 ? -8.763 -6.249 47.044 1.00 82.12 88 GLU A O 1
ATOM 658 N N . TRP A 1 89 ? -7.568 -6.358 45.154 1.00 77.88 89 TRP A N 1
ATOM 659 C CA . TRP A 1 89 ? -8.476 -5.551 44.328 1.00 77.88 89 TRP A CA 1
ATOM 660 C C . TRP A 1 89 ? -9.483 -6.377 43.516 1.00 77.88 89 TRP A C 1
ATOM 662 O O . TRP A 1 89 ? -10.100 -5.874 42.584 1.00 77.88 89 TRP A O 1
ATOM 672 N N . VAL A 1 90 ? -9.644 -7.657 43.849 1.00 79.88 90 VAL A N 1
ATOM 673 C CA . VAL A 1 90 ? -10.504 -8.610 43.131 1.00 79.88 90 VAL A CA 1
ATOM 674 C C . VAL A 1 90 ? -11.985 -8.261 43.320 1.00 79.88 90 VAL A C 1
ATOM 676 O O . VAL A 1 90 ? -12.467 -8.139 44.445 1.00 79.88 90 VAL A O 1
ATOM 679 N N . VAL A 1 91 ? -12.730 -8.172 42.217 1.00 83.19 91 VAL A N 1
ATOM 680 C CA . VAL A 1 91 ? -14.179 -7.931 42.225 1.00 83.19 91 VAL A CA 1
ATOM 681 C C . VAL A 1 91 ? -14.968 -9.228 42.423 1.00 83.19 91 VAL A C 1
ATOM 683 O O . VAL A 1 91 ? -14.482 -10.335 42.152 1.00 83.19 91 VAL A O 1
ATOM 686 N N . GLU A 1 92 ? -16.219 -9.107 42.878 1.00 82.62 92 GLU A N 1
ATOM 687 C CA . GLU A 1 92 ? -17.114 -10.251 43.075 1.00 82.62 92 GLU A CA 1
ATOM 688 C C . GLU A 1 92 ? -17.276 -11.094 41.802 1.00 82.62 92 GLU A C 1
ATOM 690 O O . GLU A 1 92 ? -17.171 -10.610 40.676 1.00 82.62 92 GLU A O 1
ATOM 695 N N . ARG A 1 93 ? -17.620 -12.379 41.964 1.00 74.75 93 ARG A N 1
ATOM 696 C CA . ARG A 1 93 ? -17.711 -13.343 40.851 1.00 74.75 93 ARG A CA 1
ATOM 697 C C . ARG A 1 93 ? -18.600 -12.872 39.690 1.00 74.75 93 ARG A C 1
ATOM 699 O O . ARG A 1 93 ? -18.320 -13.236 38.555 1.00 74.75 93 ARG A O 1
ATOM 706 N N . LYS A 1 94 ? -19.652 -12.093 39.970 1.00 75.06 94 LYS A N 1
ATOM 707 C CA . LYS A 1 94 ? -20.553 -11.525 38.952 1.00 75.06 94 LYS A CA 1
ATOM 708 C C . LYS A 1 94 ? -19.944 -10.340 38.190 1.00 75.06 94 LYS A C 1
ATOM 710 O O . LYS A 1 94 ? -20.321 -10.132 37.047 1.00 75.06 94 LYS A O 1
ATOM 715 N N . GLY A 1 95 ? -19.012 -9.609 38.802 1.00 77.06 95 GLY A N 1
ATOM 716 C CA . GLY A 1 95 ? -18.263 -8.518 38.171 1.00 77.06 95 GLY A CA 1
ATOM 717 C C . GLY A 1 95 ? -17.030 -8.992 37.399 1.00 77.06 95 GLY A C 1
ATOM 718 O O . GLY A 1 95 ? -16.433 -8.213 36.669 1.00 77.06 95 GLY A O 1
ATOM 719 N N . ASN A 1 96 ? -16.644 -10.266 37.525 1.00 90.69 96 ASN A N 1
ATOM 720 C CA . ASN A 1 96 ? -15.486 -10.828 36.832 1.00 90.69 96 ASN A CA 1
ATOM 721 C C . ASN A 1 96 ? -15.774 -11.150 35.354 1.00 90.69 96 ASN A C 1
ATOM 723 O O . ASN A 1 96 ? -15.839 -12.320 34.957 1.00 90.69 96 ASN A O 1
ATOM 727 N N . VAL A 1 97 ? -15.978 -10.105 34.561 1.00 90.94 97 VAL A N 1
ATOM 728 C CA . VAL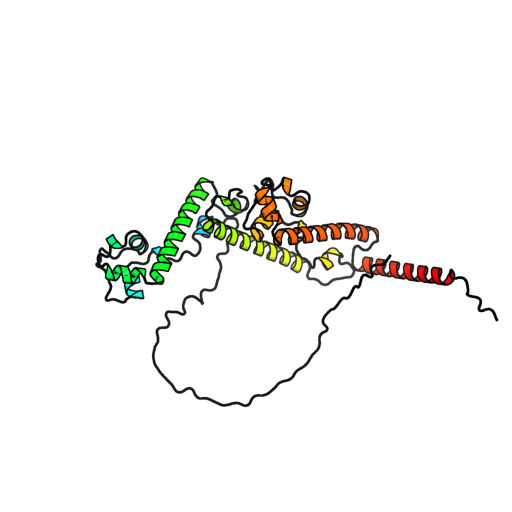 A 1 97 ? -16.232 -10.179 33.119 1.00 90.94 97 VAL A CA 1
ATOM 729 C C . VAL A 1 97 ? -14.943 -10.167 32.305 1.00 90.94 97 VAL A C 1
ATOM 731 O O . VAL A 1 97 ? -13.863 -9.949 32.847 1.00 90.94 97 VAL A O 1
ATOM 734 N N . ILE A 1 98 ? -15.048 -10.431 31.003 1.00 91.12 98 ILE A N 1
ATOM 735 C CA . ILE A 1 98 ? -13.946 -10.186 30.065 1.00 91.12 98 ILE A CA 1
ATOM 736 C C . ILE A 1 98 ? -13.652 -8.684 29.982 1.00 91.12 98 ILE A C 1
ATOM 738 O O . ILE A 1 98 ? -14.565 -7.866 30.120 1.00 91.12 98 ILE A O 1
ATOM 742 N N . MET A 1 99 ? -12.391 -8.324 29.750 1.00 90.00 99 MET A N 1
ATOM 743 C CA . MET A 1 99 ? -11.955 -6.928 29.692 1.00 90.00 99 MET A CA 1
ATOM 744 C C . MET A 1 99 ? -12.712 -6.130 28.631 1.00 90.00 99 MET A C 1
ATOM 746 O O . MET A 1 99 ? -13.035 -4.976 28.883 1.00 90.00 99 MET A O 1
ATOM 750 N N . GLU A 1 100 ? -13.087 -6.746 27.507 1.00 88.06 100 GLU A N 1
ATOM 751 C CA . GLU A 1 100 ? -13.900 -6.092 26.474 1.00 88.06 100 GLU A CA 1
ATOM 752 C C . GLU A 1 100 ? -15.234 -5.558 27.021 1.00 88.06 100 GLU A C 1
ATOM 754 O O . GLU A 1 100 ? -15.587 -4.405 26.782 1.00 88.06 100 GLU A O 1
ATOM 759 N N . ALA A 1 101 ? -15.953 -6.365 27.806 1.00 89.88 101 ALA A N 1
ATOM 760 C CA . ALA A 1 101 ? -17.217 -5.952 28.409 1.00 89.88 101 ALA A CA 1
ATOM 761 C C . ALA A 1 101 ? -17.006 -4.864 29.472 1.00 89.88 101 ALA A C 1
ATOM 763 O O . ALA A 1 101 ? -17.806 -3.937 29.575 1.00 89.88 101 ALA A O 1
ATOM 764 N N . PHE A 1 102 ? -15.918 -4.964 30.245 1.00 92.19 102 PHE A N 1
ATOM 765 C CA . PHE A 1 102 ? -15.574 -3.961 31.249 1.00 92.19 102 PHE A CA 1
ATOM 766 C C . PHE A 1 102 ? -15.208 -2.608 30.625 1.00 92.19 102 PHE A C 1
ATOM 768 O O . PHE A 1 102 ? -15.671 -1.592 31.121 1.00 92.19 102 PHE A O 1
ATOM 775 N N . VAL A 1 103 ? -14.422 -2.580 29.544 1.00 90.56 103 VAL A N 1
ATOM 776 C CA . VAL A 1 103 ? -14.035 -1.335 28.853 1.00 90.56 103 VAL A CA 1
ATOM 777 C C . VAL A 1 103 ? -15.258 -0.612 28.284 1.00 90.56 103 VAL A C 1
ATOM 779 O O . VAL A 1 103 ? -15.323 0.612 28.331 1.00 90.56 103 VAL A O 1
ATOM 782 N N . GLN A 1 104 ? -16.252 -1.356 27.788 1.00 89.31 104 GLN A N 1
ATOM 783 C CA . GLN A 1 104 ? -17.479 -0.765 27.247 1.00 89.31 104 GLN A CA 1
ATOM 784 C C . GLN A 1 104 ? -18.365 -0.129 28.328 1.00 89.31 104 GLN A C 1
ATOM 786 O O . GLN A 1 104 ? -18.899 0.958 28.115 1.00 89.31 104 GLN A O 1
ATOM 791 N N . GLU A 1 105 ? -18.538 -0.796 29.474 1.00 92.06 105 GLU A N 1
ATOM 792 C CA . GLU A 1 105 ? -19.442 -0.345 30.544 1.00 92.06 105 GLU A CA 1
ATOM 793 C C . GLU A 1 105 ? -18.840 -0.571 31.949 1.00 92.06 105 GLU A C 1
ATOM 795 O O . GLU A 1 105 ? -19.338 -1.391 32.725 1.00 92.06 105 GLU A O 1
ATOM 800 N N . PRO A 1 106 ? -17.773 0.152 32.330 1.00 92.25 106 PRO A N 1
ATOM 801 C CA . PRO A 1 106 ? -17.018 -0.135 33.554 1.00 92.25 106 PRO A CA 1
ATOM 802 C C . PRO A 1 106 ? -17.843 0.057 34.836 1.00 92.25 106 PRO A C 1
ATOM 804 O O . PRO A 1 106 ? -17.747 -0.749 35.769 1.00 92.25 106 PRO A O 1
ATOM 807 N N . ASP A 1 107 ? -18.721 1.065 34.859 1.00 91.50 107 ASP A N 1
ATOM 808 C CA . ASP A 1 107 ? -19.620 1.358 35.986 1.00 91.50 107 ASP A CA 1
ATOM 809 C C . ASP A 1 107 ? -20.658 0.249 36.244 1.00 91.50 107 ASP A C 1
ATOM 811 O O . ASP A 1 107 ? -21.191 0.143 37.351 1.00 91.50 107 ASP A O 1
ATOM 815 N N . ALA A 1 108 ? -20.942 -0.609 35.253 1.00 91.38 108 ALA A N 1
ATOM 816 C CA . ALA A 1 108 ? -21.855 -1.740 35.422 1.00 91.38 108 ALA A CA 1
ATOM 817 C C . ALA A 1 108 ? -21.245 -2.863 36.281 1.00 91.38 108 ALA A C 1
ATOM 819 O O . ALA A 1 108 ? -21.979 -3.645 36.893 1.00 91.38 108 ALA A O 1
ATOM 820 N N . TYR A 1 109 ? -19.911 -2.935 36.351 1.00 90.56 109 TYR A N 1
ATOM 821 C CA . TYR A 1 109 ? -19.181 -4.023 37.010 1.00 90.56 109 TYR A CA 1
ATOM 822 C C . TYR A 1 109 ? -18.423 -3.575 38.260 1.00 90.56 109 TYR A C 1
ATOM 824 O O . TYR A 1 109 ? -18.255 -4.373 39.185 1.00 90.56 109 TYR A O 1
ATOM 832 N N . VAL A 1 110 ? -17.985 -2.313 38.316 1.00 90.12 110 VAL A N 1
ATOM 833 C CA . VAL A 1 110 ? -17.251 -1.747 39.454 1.00 90.12 110 VAL A CA 1
ATOM 834 C C . VAL A 1 110 ? -17.943 -0.476 39.928 1.00 90.12 110 VAL A C 1
ATOM 836 O O . VAL A 1 110 ? -17.882 0.561 39.283 1.00 90.12 110 VAL A O 1
ATOM 839 N N . GLN A 1 111 ? -18.574 -0.544 41.101 1.00 88.44 111 GLN A N 1
ATOM 840 C CA . GLN A 1 111 ? -19.252 0.612 41.703 1.00 88.44 111 GLN A CA 1
ATOM 841 C C . GLN A 1 111 ? -18.284 1.566 42.423 1.00 88.44 111 GLN A C 1
ATOM 843 O O . GLN A 1 111 ? -18.603 2.740 42.622 1.00 88.44 111 GLN A O 1
ATOM 848 N N . ASP A 1 112 ? -17.107 1.080 42.836 1.00 90.56 112 ASP A N 1
ATOM 849 C CA . ASP A 1 112 ? -16.104 1.899 43.516 1.00 90.56 112 ASP A CA 1
ATOM 850 C C . ASP A 1 112 ? -15.399 2.840 42.527 1.00 90.56 112 ASP A C 1
ATOM 852 O O . ASP A 1 112 ? -14.486 2.467 41.788 1.00 90.56 112 ASP A O 1
ATOM 856 N N . GLN A 1 113 ? -15.799 4.107 42.577 1.00 91.62 113 GLN A N 1
ATOM 857 C CA . GLN A 1 113 ? -15.265 5.174 41.735 1.00 91.62 113 GLN A CA 1
ATOM 858 C C . GLN A 1 113 ? -13.773 5.460 41.981 1.00 91.62 113 GLN A C 1
ATOM 860 O O . GLN A 1 113 ? -13.084 5.963 41.090 1.00 91.62 113 GLN A O 1
ATOM 865 N N . ARG A 1 114 ? -13.228 5.145 43.168 1.00 92.06 114 ARG A N 1
ATOM 866 C CA . ARG A 1 114 ? -11.779 5.252 43.410 1.00 92.06 114 ARG A CA 1
ATOM 867 C C . ARG A 1 114 ? -11.028 4.151 42.680 1.00 92.06 114 ARG A C 1
ATOM 869 O O . ARG A 1 114 ? -9.991 4.443 42.089 1.00 92.06 114 ARG A O 1
ATOM 876 N N . LEU A 1 115 ? -11.553 2.928 42.699 1.00 90.31 115 LEU A N 1
ATOM 877 C CA . LEU A 1 115 ? -10.965 1.803 41.980 1.00 90.31 115 LEU A CA 1
ATOM 878 C C . LEU A 1 115 ? -10.993 2.042 40.466 1.00 90.31 115 LEU A C 1
ATOM 880 O O . LEU A 1 115 ? -9.955 1.914 39.824 1.00 90.31 115 LEU A O 1
ATOM 884 N N . LEU A 1 116 ? -12.121 2.494 39.909 1.00 93.56 116 LEU A N 1
ATOM 885 C CA . LEU A 1 116 ? -12.201 2.870 38.490 1.00 93.56 116 LEU A CA 1
ATOM 886 C C . LEU A 1 116 ? -11.159 3.923 38.110 1.00 93.56 116 LEU A C 1
ATOM 888 O O . LEU A 1 116 ? -10.443 3.764 37.124 1.00 93.56 116 LEU A O 1
ATOM 892 N N . ARG A 1 117 ? -10.998 4.964 38.935 1.00 94.81 117 ARG A N 1
ATOM 893 C CA . ARG A 1 117 ? -9.980 5.994 38.700 1.00 94.81 117 ARG A CA 1
ATOM 894 C C . ARG A 1 117 ? -8.558 5.430 38.698 1.00 94.81 117 ARG A C 1
ATOM 896 O O . ARG A 1 117 ? -7.731 5.915 37.933 1.00 94.81 117 ARG A O 1
ATOM 903 N N . ILE A 1 118 ? -8.261 4.455 39.557 1.00 93.81 118 ILE A N 1
ATOM 904 C CA . ILE A 1 118 ? -6.959 3.774 39.567 1.00 93.81 118 ILE A CA 1
ATOM 905 C C . ILE A 1 118 ? -6.789 2.970 38.275 1.00 93.81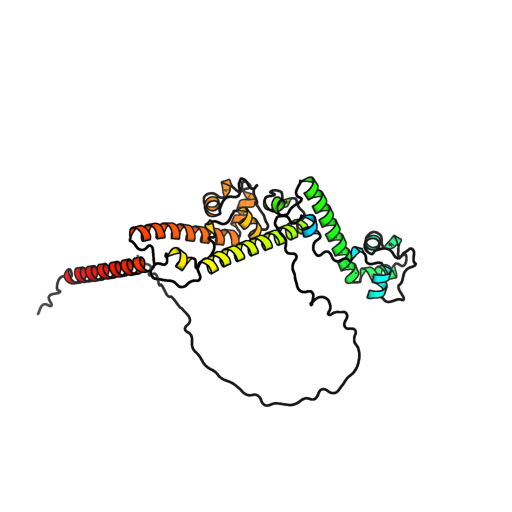 118 ILE A C 1
ATOM 907 O O . ILE A 1 118 ? -5.765 3.126 37.617 1.00 93.81 118 ILE A O 1
ATOM 911 N N . ILE A 1 119 ? -7.798 2.184 37.883 1.00 93.38 119 ILE A N 1
ATOM 912 C CA . ILE A 1 119 ? -7.774 1.346 36.676 1.00 93.38 119 ILE A CA 1
ATOM 913 C C . ILE A 1 119 ? -7.566 2.190 35.413 1.00 93.38 119 ILE A C 1
ATOM 915 O O . ILE A 1 119 ? -6.665 1.895 34.638 1.00 93.38 119 ILE A O 1
ATOM 919 N N . PHE A 1 120 ? -8.321 3.277 35.231 1.00 94.69 120 PHE A N 1
ATOM 920 C CA . PHE A 1 120 ? -8.205 4.146 34.049 1.00 94.69 120 PHE A CA 1
ATOM 921 C C . PHE A 1 120 ? -6.852 4.866 33.941 1.00 94.69 120 PHE A C 1
ATOM 923 O O . PHE A 1 120 ? -6.444 5.291 32.858 1.00 94.69 120 PHE A O 1
ATOM 930 N N . ASN A 1 121 ? -6.141 5.005 35.062 1.00 95.69 121 ASN A N 1
ATOM 931 C CA . ASN A 1 121 ? -4.796 5.568 35.089 1.00 95.69 121 ASN A CA 1
ATOM 932 C C . ASN A 1 121 ? -3.697 4.537 34.783 1.00 95.69 121 ASN A C 1
ATOM 934 O O . ASN A 1 121 ? -2.538 4.938 34.661 1.00 95.69 121 ASN A O 1
ATOM 938 N N . LEU A 1 122 ? -4.021 3.242 34.683 1.00 94.50 122 LEU A N 1
ATOM 939 C CA . LEU A 1 122 ? -3.059 2.211 34.297 1.00 94.50 122 LEU A CA 1
ATOM 940 C C . LEU A 1 122 ? -2.760 2.298 32.800 1.00 94.50 122 LEU A C 1
ATOM 942 O O . LEU A 1 122 ? -3.671 2.354 31.970 1.00 94.50 122 LEU A O 1
ATOM 946 N N . THR A 1 123 ? -1.476 2.242 32.454 1.00 93.69 123 THR A N 1
ATOM 947 C CA . THR A 1 123 ? -1.023 2.212 31.057 1.00 93.69 123 THR A CA 1
ATOM 948 C C . THR A 1 123 ? -1.592 0.992 30.336 1.00 93.69 123 THR A C 1
ATOM 950 O O . THR A 1 123 ? -2.046 1.105 29.203 1.00 93.69 123 THR A O 1
ATOM 953 N N . GLU A 1 124 ? -1.644 -0.151 31.018 1.00 90.50 124 GLU A N 1
ATOM 954 C CA . GLU A 1 124 ? -2.127 -1.427 30.495 1.00 90.50 124 GLU A CA 1
ATOM 955 C C . GLU A 1 124 ? -3.628 -1.384 30.169 1.00 90.50 124 GLU A C 1
ATOM 957 O O . GLU A 1 124 ? -4.064 -1.971 29.180 1.00 90.50 124 GLU A O 1
ATOM 962 N N . TYR A 1 125 ? -4.424 -0.652 30.961 1.00 91.38 125 TYR A N 1
ATOM 963 C CA . TYR A 1 125 ? -5.838 -0.421 30.651 1.00 91.38 125 TYR A CA 1
ATOM 964 C C . TYR A 1 125 ? -5.986 0.457 29.403 1.00 91.38 125 TYR A C 1
ATOM 966 O O . TYR A 1 125 ? -6.731 0.106 28.494 1.00 91.38 125 TYR A O 1
ATOM 974 N N . GLN A 1 126 ? -5.238 1.563 29.325 1.00 92.25 126 GLN A N 1
ATOM 975 C CA . GLN A 1 126 ? -5.278 2.475 28.174 1.00 92.25 126 GLN A CA 1
ATOM 976 C C . GLN A 1 126 ? -4.797 1.809 26.879 1.00 92.25 126 GLN A C 1
ATOM 978 O O . GLN A 1 126 ? -5.269 2.138 25.793 1.00 92.25 126 GLN A O 1
ATOM 983 N N . GLU A 1 127 ? -3.824 0.902 26.965 1.00 89.75 127 GLU A N 1
ATOM 984 C CA . GLU A 1 127 ? -3.392 0.086 25.831 1.00 89.75 127 GLU A CA 1
ATOM 985 C C . GLU A 1 127 ? -4.495 -0.869 25.381 1.00 89.75 127 GLU A C 1
ATOM 987 O O . GLU A 1 127 ? -4.812 -0.874 24.196 1.00 89.75 127 GLU A O 1
ATOM 992 N N . MET A 1 128 ? -5.140 -1.591 26.302 1.00 86.94 128 MET A N 1
ATOM 993 C CA . MET A 1 128 ? -6.267 -2.464 25.956 1.00 86.94 128 MET A CA 1
ATOM 994 C C . MET A 1 128 ? -7.460 -1.708 25.375 1.00 86.94 128 MET A C 1
ATOM 996 O O . MET A 1 128 ? -8.043 -2.162 24.396 1.00 86.94 128 MET A O 1
ATOM 1000 N N . GLU A 1 129 ? -7.820 -0.559 25.944 1.00 89.06 129 GLU A N 1
ATOM 1001 C CA . GLU A 1 129 ? -8.890 0.291 25.417 1.00 89.06 129 GLU A CA 1
ATOM 1002 C C . GLU A 1 129 ? -8.592 0.703 23.967 1.00 89.06 129 GLU A C 1
ATOM 1004 O O . GLU A 1 129 ? -9.429 0.515 23.084 1.00 89.06 129 GLU A O 1
ATOM 1009 N N . ARG A 1 130 ? -7.354 1.137 23.684 1.00 89.19 130 ARG A N 1
ATOM 1010 C CA . ARG A 1 130 ? -6.910 1.430 22.312 1.00 89.19 130 ARG A CA 1
ATOM 1011 C C . ARG A 1 130 ? -6.952 0.203 21.399 1.00 89.19 130 ARG A C 1
ATOM 1013 O O . ARG A 1 130 ? -7.398 0.324 20.263 1.00 89.19 130 ARG A O 1
ATOM 1020 N N . GLU A 1 131 ? -6.495 -0.961 21.863 1.00 87.44 131 GLU A N 1
ATOM 1021 C CA . GLU A 1 131 ? -6.525 -2.204 21.077 1.00 87.44 131 GLU A CA 1
ATOM 1022 C C . GLU A 1 131 ? -7.959 -2.618 20.713 1.00 87.44 131 GLU A C 1
ATOM 1024 O O . GLU A 1 131 ? -8.211 -3.040 19.582 1.00 87.44 131 GLU A O 1
ATOM 1029 N N . LEU A 1 132 ? -8.908 -2.470 21.641 1.00 86.56 132 LEU A N 1
ATOM 1030 C CA . LEU A 1 132 ? -10.323 -2.761 21.409 1.00 86.56 132 LEU A CA 1
ATOM 1031 C C . LEU A 1 132 ? -10.959 -1.774 20.424 1.00 86.56 132 LEU A C 1
ATOM 1033 O O . LEU A 1 132 ? -11.678 -2.200 19.517 1.00 86.56 132 LEU A O 1
ATOM 1037 N N . ASP A 1 133 ? -10.653 -0.482 20.542 1.00 88.44 133 ASP A N 1
ATOM 1038 C CA . ASP A 1 133 ? -11.095 0.533 19.582 1.00 88.44 133 ASP A CA 1
ATOM 1039 C C . ASP A 1 133 ? -10.545 0.260 18.175 1.00 88.44 133 ASP A C 1
ATOM 1041 O O . ASP A 1 133 ? -11.283 0.303 17.184 1.00 88.44 133 ASP A O 1
ATOM 1045 N N . GLU A 1 134 ? -9.258 -0.084 18.066 1.00 90.00 134 GLU A N 1
ATOM 1046 C CA . GLU A 1 134 ? -8.648 -0.495 16.802 1.00 90.00 134 GLU A CA 1
ATOM 1047 C C . GLU A 1 134 ? -9.326 -1.744 16.232 1.00 90.00 134 GLU A C 1
ATOM 1049 O O . GLU A 1 134 ? -9.646 -1.780 15.042 1.00 90.00 134 GLU A O 1
ATOM 1054 N N . MET A 1 135 ? -9.588 -2.756 17.065 1.00 88.62 135 MET A N 1
ATOM 1055 C CA . MET A 1 135 ? -10.272 -3.980 16.650 1.00 88.62 135 MET A CA 1
ATOM 1056 C C . MET A 1 135 ? -11.671 -3.679 16.110 1.00 88.62 135 MET A C 1
ATOM 1058 O O . MET A 1 135 ? -12.031 -4.169 15.040 1.00 88.62 135 MET A O 1
ATOM 1062 N N . LYS A 1 136 ? -12.436 -2.821 16.790 1.00 89.62 136 LYS A N 1
ATOM 1063 C CA . LYS A 1 136 ? -13.762 -2.390 16.340 1.00 89.62 136 LYS A CA 1
ATOM 1064 C C . LYS A 1 136 ? -13.701 -1.706 14.975 1.00 89.62 136 LYS A C 1
ATOM 1066 O O . LYS A 1 136 ? -14.440 -2.084 14.066 1.00 89.62 136 LYS A O 1
ATOM 1071 N N . ILE A 1 137 ? -12.770 -0.766 14.794 1.00 93.00 137 ILE A N 1
ATOM 1072 C CA . ILE A 1 137 ? -12.539 -0.091 13.508 1.00 93.00 137 ILE A CA 1
ATOM 1073 C C . ILE A 1 137 ? -12.203 -1.104 12.403 1.00 93.00 137 ILE A C 1
ATOM 1075 O O . ILE A 1 137 ? -12.658 -0.973 11.263 1.00 93.00 137 ILE A O 1
ATOM 1079 N N . LEU A 1 138 ? -11.384 -2.110 12.716 1.00 94.12 138 LEU A N 1
ATOM 1080 C CA . LEU A 1 138 ? -10.982 -3.144 11.766 1.00 94.12 138 LEU A CA 1
ATOM 1081 C C . LEU A 1 138 ? -12.141 -4.080 11.412 1.00 94.12 138 LEU A C 1
ATOM 1083 O O . LEU A 1 138 ? -12.296 -4.401 10.237 1.00 94.12 138 LEU A O 1
ATOM 1087 N N . LEU A 1 139 ? -12.985 -4.462 12.372 1.00 93.00 139 LEU A N 1
ATOM 1088 C CA . LEU A 1 139 ? -14.191 -5.261 12.133 1.00 93.00 139 LEU A CA 1
ATOM 1089 C C . LEU A 1 139 ? -15.202 -4.511 11.253 1.00 93.00 139 LEU A C 1
ATOM 1091 O O . LEU A 1 139 ? -15.732 -5.072 10.291 1.00 93.00 139 LEU A O 1
ATOM 1095 N N . GLU A 1 140 ? -15.421 -3.220 11.507 1.00 94.38 140 GLU A N 1
ATOM 1096 C CA . GLU A 1 140 ? -16.240 -2.363 10.639 1.00 94.38 140 GLU A CA 1
ATOM 1097 C C . GLU A 1 140 ? -15.654 -2.273 9.219 1.00 94.38 140 GLU A C 1
ATOM 1099 O O . GLU A 1 140 ? -16.379 -2.364 8.225 1.00 94.38 140 GLU A O 1
ATOM 1104 N N . ALA A 1 141 ? -14.329 -2.172 9.090 1.00 95.00 141 ALA A N 1
ATOM 1105 C CA . ALA A 1 141 ? -13.676 -2.191 7.785 1.00 95.00 141 ALA A CA 1
ATOM 1106 C C . ALA A 1 141 ? -13.830 -3.547 7.073 1.00 95.00 141 ALA A C 1
ATOM 1108 O O . ALA A 1 141 ? -14.122 -3.565 5.880 1.00 95.00 141 ALA A O 1
ATOM 1109 N N . ILE A 1 142 ? -13.674 -4.671 7.781 1.00 94.88 142 ILE A N 1
ATOM 1110 C CA . ILE A 1 142 ? -13.849 -6.027 7.232 1.00 94.88 142 ILE A CA 1
ATOM 1111 C C . ILE A 1 142 ? -15.271 -6.204 6.714 1.00 94.88 142 ILE A C 1
ATOM 1113 O O . ILE A 1 142 ? -15.462 -6.601 5.565 1.00 94.88 142 ILE A O 1
ATOM 1117 N N . THR A 1 143 ? -16.272 -5.860 7.530 1.00 94.38 143 THR A N 1
ATOM 1118 C CA . THR A 1 143 ? -17.674 -5.956 7.113 1.00 94.38 143 THR A CA 1
ATOM 1119 C C . THR A 1 143 ? -17.913 -5.125 5.859 1.00 94.38 143 THR A C 1
ATOM 1121 O O . THR A 1 143 ? -18.435 -5.658 4.882 1.00 94.38 143 THR A O 1
ATOM 1124 N N . LYS A 1 144 ? -17.460 -3.867 5.812 1.00 94.94 144 LYS A N 1
ATOM 1125 C CA . LYS A 1 144 ? -17.567 -3.027 4.611 1.00 94.94 144 LYS A CA 1
ATOM 1126 C C . LYS A 1 144 ? -16.900 -3.662 3.382 1.00 94.94 144 LYS A C 1
ATOM 1128 O O . LYS A 1 144 ? -17.533 -3.760 2.334 1.00 94.94 144 LYS A O 1
ATOM 1133 N N . LEU A 1 145 ? -15.655 -4.122 3.508 1.00 95.06 145 LEU A N 1
ATOM 1134 C CA . LEU A 1 145 ? -14.906 -4.754 2.416 1.00 95.06 145 LEU A CA 1
ATOM 1135 C C . LEU A 1 145 ? -15.621 -6.007 1.886 1.00 95.06 145 LEU A C 1
ATOM 1137 O O . LEU A 1 145 ? -15.721 -6.189 0.674 1.00 95.06 145 LEU A O 1
ATOM 1141 N N . HIS A 1 146 ? -16.187 -6.833 2.770 1.00 94.00 146 HIS A N 1
ATOM 1142 C CA . HIS A 1 146 ? -16.969 -8.008 2.381 1.00 94.00 146 HIS A CA 1
ATOM 1143 C C . HIS A 1 146 ? -18.243 -7.637 1.611 1.00 94.00 146 HIS A C 1
ATOM 1145 O O . HIS A 1 146 ? -18.547 -8.285 0.609 1.00 94.00 146 HIS A O 1
ATOM 1151 N N . HIS A 1 147 ? -18.953 -6.574 2.009 1.00 92.69 147 HIS A N 1
ATOM 1152 C CA . HIS A 1 147 ? -20.110 -6.071 1.252 1.00 92.69 147 HIS A CA 1
ATOM 1153 C C . HIS A 1 147 ? -19.716 -5.562 -0.145 1.00 92.69 147 HIS A C 1
ATOM 1155 O O . HIS A 1 147 ? -20.503 -5.664 -1.083 1.00 92.69 147 HIS A O 1
ATOM 1161 N N . GLU A 1 148 ? -18.487 -5.066 -0.304 1.00 92.19 148 GLU A N 1
ATOM 1162 C CA . GLU A 1 148 ? -17.908 -4.654 -1.589 1.00 92.19 148 GLU A CA 1
ATOM 1163 C C . GLU A 1 148 ? -17.274 -5.827 -2.374 1.00 92.19 148 GLU A C 1
ATOM 1165 O O . GLU A 1 148 ? -16.729 -5.629 -3.461 1.00 92.19 148 GLU A O 1
ATOM 1170 N N . GLY A 1 149 ? -17.352 -7.061 -1.855 1.00 91.25 149 GLY A N 1
ATOM 1171 C CA . GLY A 1 149 ? -16.822 -8.273 -2.492 1.00 91.25 149 GLY A CA 1
ATOM 1172 C C . GLY A 1 149 ? -15.301 -8.450 -2.381 1.00 91.25 149 GLY A C 1
ATOM 1173 O O . GLY A 1 149 ? -14.726 -9.298 -3.069 1.00 91.25 149 GLY A O 1
ATOM 1174 N N . LEU A 1 150 ? -14.638 -7.667 -1.529 1.00 93.06 150 LEU A N 1
ATOM 1175 C CA . LEU A 1 150 ? -13.194 -7.689 -1.302 1.00 93.06 150 LEU A CA 1
ATOM 1176 C C . LEU A 1 150 ? -12.861 -8.652 -0.160 1.00 93.06 150 LEU A C 1
ATOM 1178 O O . LEU A 1 150 ? -12.784 -8.252 0.996 1.00 93.06 150 LEU A O 1
ATOM 1182 N N . VAL A 1 151 ? -12.660 -9.926 -0.491 1.00 92.31 151 VAL A N 1
ATOM 1183 C CA . VAL A 1 151 ? -12.367 -10.986 0.492 1.00 92.31 151 VAL A CA 1
ATOM 1184 C C . VAL A 1 151 ? -10.888 -11.370 0.535 1.00 92.31 151 VAL A C 1
ATOM 1186 O O . VAL A 1 151 ? -10.433 -11.965 1.507 1.00 92.31 151 VAL A O 1
ATOM 1189 N N . SER A 1 152 ? -10.115 -11.018 -0.494 1.00 94.25 152 SER A N 1
ATOM 1190 C CA . SER A 1 152 ? -8.707 -11.404 -0.646 1.00 94.25 152 SER A CA 1
ATOM 1191 C C . SER A 1 152 ? -7.785 -10.224 -0.934 1.00 94.25 152 SER A C 1
ATOM 1193 O O . SER A 1 152 ? -8.185 -9.191 -1.484 1.00 94.25 152 SER A O 1
ATOM 1195 N N . LEU A 1 153 ? -6.505 -10.412 -0.617 1.00 93.75 153 LEU A N 1
ATOM 1196 C CA . LEU A 1 153 ? -5.471 -9.419 -0.875 1.00 93.75 153 LEU A CA 1
ATOM 1197 C C . LEU A 1 153 ? -5.248 -9.162 -2.378 1.00 93.75 153 LEU A C 1
ATOM 1199 O O . LEU A 1 153 ? -4.910 -8.045 -2.773 1.00 93.75 153 LEU A O 1
ATOM 1203 N N . GLU A 1 154 ? -5.473 -10.162 -3.233 1.00 91.44 154 GLU A N 1
ATOM 1204 C CA . GLU A 1 154 ? -5.461 -9.985 -4.687 1.00 91.44 154 GLU A CA 1
ATOM 1205 C C . GLU A 1 154 ? -6.523 -8.988 -5.153 1.00 91.44 154 GLU A C 1
ATOM 1207 O O . GLU A 1 154 ? -6.224 -8.103 -5.952 1.00 91.44 154 GLU A O 1
ATOM 1212 N N . GLN A 1 155 ? -7.746 -9.089 -4.638 1.00 92.81 155 GLN A N 1
ATOM 1213 C CA . GLN A 1 155 ? -8.806 -8.142 -4.984 1.00 92.81 155 GLN A CA 1
ATOM 1214 C C . GLN A 1 155 ? -8.488 -6.749 -4.436 1.00 92.81 155 GLN A C 1
ATOM 1216 O O . GLN A 1 155 ? -8.652 -5.754 -5.141 1.00 92.81 155 GLN A O 1
ATOM 1221 N N . TRP A 1 156 ? -7.941 -6.675 -3.217 1.00 94.38 156 TRP A N 1
ATOM 1222 C CA . TRP A 1 156 ? -7.455 -5.420 -2.649 1.00 94.38 156 TRP A CA 1
ATOM 1223 C C . TRP A 1 156 ? -6.392 -4.747 -3.527 1.00 94.38 156 TRP A C 1
ATOM 1225 O O . TRP A 1 156 ? -6.385 -3.523 -3.642 1.00 94.38 156 TRP A O 1
ATOM 1235 N N . ARG A 1 157 ? -5.488 -5.504 -4.167 1.00 90.75 157 ARG A N 1
ATOM 1236 C CA . ARG A 1 157 ? -4.428 -4.956 -5.038 1.00 90.75 157 ARG A CA 1
ATOM 1237 C C . ARG A 1 157 ? -4.983 -3.971 -6.063 1.00 90.75 157 ARG A C 1
ATOM 1239 O O . ARG A 1 157 ? -4.443 -2.874 -6.178 1.00 90.75 157 ARG A O 1
ATOM 1246 N N . ASP A 1 158 ? -6.053 -4.366 -6.744 1.00 88.50 158 ASP A N 1
ATOM 1247 C CA . ASP A 1 158 ? -6.619 -3.665 -7.898 1.00 88.50 158 ASP A CA 1
ATOM 1248 C C . ASP A 1 158 ? -7.907 -2.891 -7.566 1.00 88.50 158 ASP A C 1
ATOM 1250 O O . ASP A 1 158 ? -8.578 -2.375 -8.462 1.00 88.50 158 ASP A O 1
ATOM 1254 N N . TYR A 1 159 ? -8.250 -2.796 -6.280 1.00 90.69 159 TYR A N 1
ATOM 1255 C CA . TYR A 1 159 ? -9.391 -2.024 -5.814 1.00 90.69 159 TYR A CA 1
ATOM 1256 C C . TYR A 1 159 ? -9.117 -0.518 -5.941 1.00 90.69 159 TYR A C 1
ATOM 1258 O O . TYR A 1 159 ? -8.112 -0.025 -5.436 1.00 90.69 159 TYR A O 1
ATOM 1266 N N . GLU A 1 160 ? -10.005 0.215 -6.614 1.00 86.31 160 GLU A N 1
ATOM 1267 C CA . GLU A 1 160 ? -9.887 1.669 -6.829 1.00 86.31 160 GLU A CA 1
ATOM 1268 C C . GLU A 1 160 ? -10.367 2.464 -5.599 1.00 86.31 160 GLU A C 1
ATOM 1270 O O . GLU A 1 160 ? -9.791 3.491 -5.252 1.00 86.31 160 GLU A O 1
ATOM 1275 N N . GLY A 1 161 ? -11.362 1.952 -4.864 1.00 87.00 161 GLY A N 1
ATOM 1276 C CA . GLY A 1 161 ? -12.000 2.636 -3.730 1.00 87.00 161 GLY A CA 1
ATOM 1277 C C . GLY A 1 161 ? -11.209 2.628 -2.416 1.00 87.00 161 GLY A C 1
ATOM 1278 O O . GLY A 1 161 ? -11.805 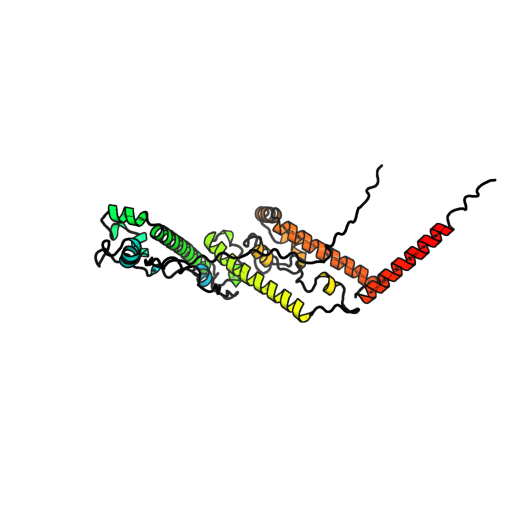2.784 -1.346 1.00 87.00 161 GLY A O 1
ATOM 1279 N N . LYS A 1 162 ? -9.878 2.455 -2.461 1.00 87.50 162 LYS A N 1
ATOM 1280 C CA . LYS A 1 162 ? -9.018 2.353 -1.262 1.00 87.50 162 LYS A CA 1
ATOM 1281 C C . LYS A 1 162 ? -9.130 3.563 -0.346 1.00 87.50 162 LYS A C 1
ATOM 1283 O O . LYS A 1 162 ? -9.003 3.412 0.863 1.00 87.50 162 LYS A O 1
ATOM 1288 N N . ASP A 1 163 ? -9.377 4.746 -0.900 1.00 84.81 163 ASP A N 1
ATOM 1289 C CA . ASP A 1 163 ? -9.504 5.987 -0.130 1.00 84.81 163 ASP A CA 1
ATOM 1290 C C . ASP A 1 163 ? -10.787 6.064 0.705 1.00 84.81 163 ASP A C 1
ATOM 1292 O O . ASP A 1 163 ? -10.867 6.873 1.626 1.00 84.81 163 ASP A O 1
ATOM 1296 N N . THR A 1 164 ? -11.762 5.191 0.443 1.00 88.44 164 THR A N 1
ATOM 1297 C CA . THR A 1 164 ? -12.982 5.083 1.255 1.00 88.44 164 THR A CA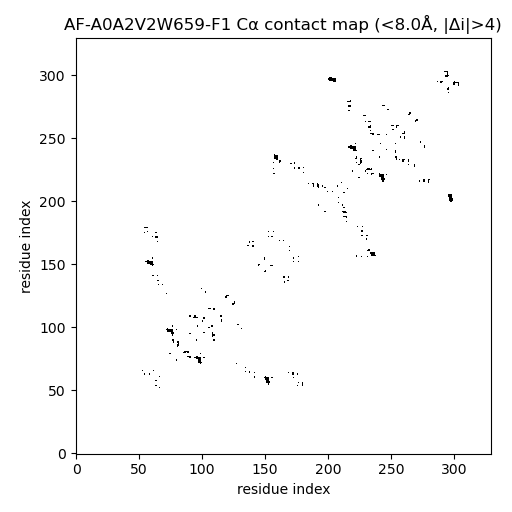 1
ATOM 1298 C C . THR A 1 164 ? -12.804 4.182 2.481 1.00 88.44 164 THR A C 1
ATOM 1300 O O . THR A 1 164 ? -13.689 4.118 3.336 1.00 88.44 164 THR A O 1
ATOM 1303 N N . VAL A 1 165 ? -11.698 3.439 2.558 1.00 91.94 165 VAL A N 1
ATOM 1304 C CA . VAL A 1 165 ? -11.398 2.511 3.651 1.00 91.94 165 VAL A CA 1
ATOM 1305 C C . VAL A 1 165 ? -10.634 3.249 4.739 1.00 91.94 165 VAL A C 1
ATOM 1307 O O . VAL A 1 165 ? -9.775 4.087 4.453 1.00 91.94 165 VAL A O 1
ATOM 1310 N N . THR A 1 166 ? -10.925 2.923 5.999 1.00 93.50 166 THR A N 1
ATOM 1311 C CA . THR A 1 166 ? -10.287 3.560 7.151 1.00 93.50 166 THR A CA 1
ATOM 1312 C C . THR A 1 166 ? -8.759 3.510 7.027 1.00 93.50 166 THR A C 1
ATOM 1314 O O . THR A 1 166 ? -8.214 2.455 6.674 1.00 93.50 166 THR A O 1
ATOM 1317 N N . PRO A 1 167 ? -8.034 4.609 7.329 1.00 92.44 167 PRO A N 1
ATOM 1318 C CA . PRO A 1 167 ? -6.585 4.671 7.148 1.00 92.44 167 PRO A CA 1
ATOM 1319 C C . PRO A 1 167 ? -5.818 3.514 7.800 1.00 92.44 167 PRO A C 1
ATOM 1321 O O . PRO A 1 167 ? -4.861 3.025 7.201 1.00 92.44 167 PRO A O 1
ATOM 1324 N N . LEU A 1 168 ? -6.268 3.048 8.971 1.00 91.38 168 LEU A N 1
ATOM 1325 C CA . LEU A 1 168 ? -5.692 1.909 9.689 1.00 91.38 168 LEU A CA 1
ATOM 1326 C C . LEU A 1 168 ? -5.767 0.610 8.869 1.00 91.38 168 LEU A C 1
ATOM 1328 O O . LEU A 1 168 ? -4.740 -0.014 8.595 1.00 91.38 168 LEU A O 1
ATOM 1332 N N . ALA A 1 169 ? -6.966 0.237 8.410 1.00 93.44 169 ALA A N 1
ATOM 1333 C CA . ALA A 1 169 ? -7.184 -0.972 7.617 1.00 93.44 169 ALA A CA 1
ATOM 1334 C C . ALA A 1 169 ? -6.440 -0.916 6.273 1.00 93.44 169 ALA A C 1
ATOM 1336 O O . ALA A 1 169 ? -5.713 -1.844 5.907 1.00 93.44 169 ALA A O 1
ATOM 1337 N N . ARG A 1 170 ? -6.535 0.223 5.572 1.00 93.12 170 ARG A N 1
ATOM 1338 C CA . ARG A 1 170 ? -5.793 0.474 4.326 1.00 93.12 170 ARG A CA 1
ATOM 1339 C C . ARG A 1 170 ? -4.284 0.320 4.537 1.00 93.12 170 ARG A C 1
ATOM 1341 O O . ARG A 1 170 ? -3.605 -0.286 3.709 1.00 93.12 170 ARG A O 1
ATOM 1348 N N . GLY A 1 171 ? -3.762 0.857 5.641 1.00 91.94 171 GLY A N 1
ATOM 1349 C CA . GLY A 1 171 ? -2.354 0.762 6.020 1.00 91.94 171 GLY A CA 1
ATOM 1350 C C . GLY A 1 171 ? -1.889 -0.684 6.187 1.00 91.94 171 GLY A C 1
ATOM 1351 O O . GLY A 1 171 ? -0.908 -1.074 5.554 1.00 91.94 171 GLY A O 1
ATOM 1352 N N . LYS A 1 172 ? -2.623 -1.494 6.963 1.00 92.56 172 LYS A N 1
ATOM 1353 C CA . LYS A 1 172 ? -2.309 -2.919 7.179 1.00 92.56 172 LYS A CA 1
ATOM 1354 C C . LYS A 1 172 ? -2.308 -3.720 5.870 1.00 92.56 172 LYS A C 1
ATOM 1356 O O . LYS A 1 172 ? -1.324 -4.398 5.567 1.00 92.56 172 LYS A O 1
ATOM 1361 N N . LEU A 1 173 ? -3.353 -3.589 5.049 1.00 93.81 173 LEU A N 1
ATOM 1362 C CA . LEU A 1 173 ? -3.456 -4.313 3.774 1.00 93.81 173 LEU A CA 1
ATOM 1363 C C . LEU A 1 173 ? -2.355 -3.907 2.782 1.00 93.81 173 LEU A C 1
ATOM 1365 O O . LEU A 1 173 ? -1.743 -4.757 2.133 1.00 93.81 173 LEU A O 1
ATOM 1369 N N . ASN A 1 174 ? -2.046 -2.612 2.679 1.00 92.81 174 ASN A N 1
ATOM 1370 C CA . ASN A 1 174 ? -0.967 -2.137 1.811 1.00 92.81 174 ASN A CA 1
ATOM 1371 C C . ASN A 1 174 ? 0.420 -2.546 2.311 1.00 92.81 174 ASN A C 1
ATOM 1373 O O . A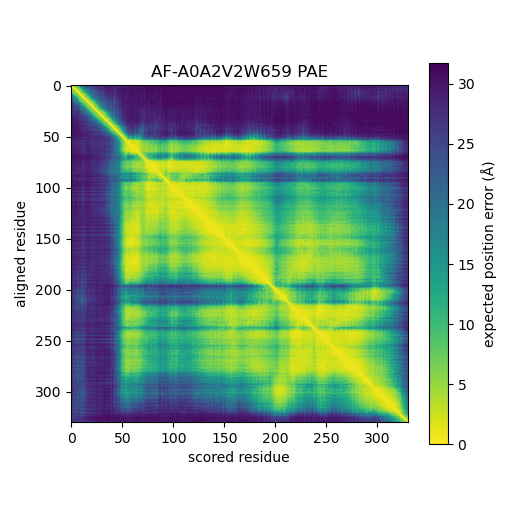SN A 1 174 ? 1.298 -2.809 1.487 1.00 92.81 174 ASN A O 1
ATOM 1377 N N . ALA A 1 175 ? 0.629 -2.622 3.627 1.00 91.38 175 ALA A N 1
ATOM 1378 C CA . ALA A 1 175 ? 1.869 -3.134 4.198 1.00 91.38 175 ALA A CA 1
ATOM 1379 C C . ALA A 1 175 ? 2.075 -4.608 3.815 1.00 91.38 175 ALA A C 1
ATOM 1381 O O . ALA A 1 175 ? 3.139 -4.956 3.294 1.00 91.38 175 ALA A O 1
ATOM 1382 N N . ALA A 1 176 ? 1.036 -5.438 3.967 1.00 92.50 176 ALA A N 1
ATOM 1383 C CA . ALA A 1 176 ? 1.060 -6.838 3.548 1.00 92.50 176 ALA A CA 1
ATOM 1384 C C . ALA A 1 176 ? 1.334 -6.982 2.040 1.00 92.50 176 ALA A C 1
ATOM 1386 O O . ALA A 1 176 ? 2.242 -7.714 1.639 1.00 92.50 176 ALA A O 1
ATOM 1387 N N . LEU A 1 177 ? 0.629 -6.223 1.190 1.00 91.81 177 LEU A N 1
ATOM 1388 C CA . LEU A 1 177 ? 0.852 -6.267 -0.259 1.00 91.81 177 LEU A CA 1
ATOM 1389 C C . LEU A 1 177 ? 2.273 -5.814 -0.637 1.00 91.81 177 LEU A C 1
ATOM 1391 O O . LEU A 1 177 ? 2.935 -6.437 -1.466 1.00 91.81 177 LEU A O 1
ATOM 1395 N N . THR A 1 178 ? 2.767 -4.745 -0.011 1.00 90.56 178 THR A N 1
ATOM 1396 C CA . THR A 1 178 ? 4.114 -4.215 -0.259 1.00 90.56 178 THR A CA 1
ATOM 1397 C C . THR A 1 178 ? 5.184 -5.235 0.101 1.00 90.56 178 THR A C 1
ATOM 1399 O O . THR A 1 178 ? 6.160 -5.376 -0.637 1.00 90.56 178 THR A O 1
ATOM 1402 N N . GLN A 1 179 ? 5.005 -5.971 1.199 1.00 89.56 179 GLN A N 1
ATOM 1403 C CA . GLN A 1 179 ? 5.910 -7.051 1.574 1.00 89.56 179 GLN A CA 1
ATOM 1404 C C . GLN A 1 179 ? 5.954 -8.135 0.489 1.00 89.56 179 GLN A C 1
ATOM 1406 O O . GLN A 1 179 ? 7.039 -8.456 -0.000 1.00 89.56 179 GLN A O 1
ATOM 1411 N N . ILE A 1 180 ? 4.792 -8.632 0.051 1.00 90.81 180 ILE A N 1
ATOM 1412 C CA . ILE A 1 180 ? 4.696 -9.667 -0.990 1.00 90.81 180 ILE A CA 1
ATOM 1413 C C . ILE A 1 180 ? 5.368 -9.207 -2.283 1.00 90.81 180 ILE A C 1
ATOM 1415 O O . ILE A 1 180 ? 6.165 -9.943 -2.867 1.00 90.81 180 ILE A O 1
ATOM 1419 N N . LEU A 1 181 ? 5.084 -7.978 -2.724 1.00 89.19 181 LEU A N 1
ATOM 1420 C CA . LEU A 1 181 ? 5.675 -7.425 -3.939 1.00 89.19 181 LEU A CA 1
ATOM 1421 C C . LEU A 1 181 ? 7.196 -7.299 -3.804 1.00 89.19 181 LEU A C 1
ATOM 1423 O O . LEU A 1 181 ? 7.923 -7.751 -4.684 1.00 89.19 181 LEU A O 1
ATOM 1427 N N . ARG A 1 182 ? 7.711 -6.761 -2.692 1.00 87.25 182 ARG A N 1
ATOM 1428 C CA . ARG A 1 182 ? 9.164 -6.650 -2.463 1.00 87.25 182 ARG A CA 1
ATOM 1429 C C . ARG A 1 182 ? 9.853 -8.011 -2.453 1.00 87.25 182 ARG A C 1
ATOM 1431 O O . ARG A 1 182 ? 10.936 -8.148 -3.018 1.00 87.25 182 ARG A O 1
ATOM 1438 N N . GLU A 1 183 ? 9.241 -9.018 -1.839 1.00 88.00 183 GLU A N 1
ATOM 1439 C CA . GLU A 1 183 ? 9.773 -10.381 -1.842 1.00 88.00 183 GLU A CA 1
ATOM 1440 C C . GLU A 1 183 ? 9.746 -11.009 -3.237 1.00 88.00 183 GLU A C 1
ATOM 1442 O O . GLU A 1 183 ? 10.715 -11.662 -3.630 1.00 88.00 183 GLU A O 1
ATOM 1447 N N . ALA A 1 184 ? 8.674 -10.799 -4.003 1.00 86.50 184 ALA A N 1
ATOM 1448 C CA . ALA A 1 184 ? 8.570 -11.268 -5.381 1.00 86.50 184 ALA A CA 1
ATOM 1449 C C . ALA A 1 184 ? 9.650 -10.636 -6.270 1.00 86.50 184 ALA A C 1
ATOM 1451 O O . ALA A 1 184 ? 10.334 -11.355 -7.000 1.00 86.50 184 ALA A O 1
ATOM 1452 N N . TRP A 1 185 ? 9.860 -9.323 -6.143 1.00 81.75 185 TRP A N 1
ATOM 1453 C CA . TRP A 1 185 ? 10.914 -8.583 -6.839 1.00 81.75 185 TRP A CA 1
ATOM 1454 C C . TRP A 1 185 ? 12.306 -9.084 -6.459 1.00 81.75 185 TRP A C 1
ATOM 1456 O O . TRP A 1 185 ? 13.075 -9.465 -7.338 1.00 81.75 185 TRP A O 1
ATOM 1466 N N . ARG A 1 186 ? 12.597 -9.213 -5.160 1.00 85.19 186 ARG A N 1
ATOM 1467 C CA . ARG A 1 186 ? 13.874 -9.761 -4.681 1.00 85.19 186 ARG A CA 1
ATOM 1468 C C . ARG A 1 186 ? 14.130 -11.168 -5.227 1.00 85.19 186 ARG A C 1
ATOM 1470 O O . ARG A 1 186 ? 15.236 -11.471 -5.665 1.00 85.19 186 ARG A O 1
ATOM 1477 N N . LYS A 1 187 ? 13.115 -12.039 -5.216 1.00 85.94 187 LYS A N 1
ATOM 1478 C CA . LYS A 1 187 ? 13.217 -13.402 -5.763 1.00 85.94 187 LYS A CA 1
ATOM 1479 C C . LYS A 1 187 ? 13.420 -13.388 -7.280 1.00 85.94 187 LYS A C 1
ATOM 1481 O O . LYS A 1 187 ? 14.142 -14.239 -7.788 1.00 85.94 187 LYS A O 1
ATOM 1486 N N . ALA A 1 188 ? 12.788 -12.467 -8.006 1.00 82.75 188 ALA A N 1
ATOM 1487 C CA . ALA A 1 188 ? 12.979 -12.313 -9.446 1.00 82.75 188 ALA A CA 1
ATOM 1488 C C . ALA A 1 188 ? 14.410 -11.860 -9.772 1.00 82.75 188 ALA A C 1
ATOM 1490 O O . ALA A 1 188 ? 15.085 -12.530 -10.549 1.00 82.75 188 ALA A O 1
ATOM 1491 N N . GLU A 1 189 ? 14.904 -10.814 -9.110 1.00 78.81 189 GLU A N 1
ATOM 1492 C CA . GLU A 1 189 ? 16.293 -10.350 -9.226 1.00 78.81 189 GLU A CA 1
ATOM 1493 C C . GLU A 1 189 ? 17.287 -11.461 -8.888 1.00 78.81 189 GLU A C 1
ATOM 1495 O O . GLU A 1 189 ? 18.248 -11.697 -9.614 1.00 78.81 189 GLU A O 1
ATOM 1500 N N . GLU A 1 190 ? 17.041 -12.208 -7.811 1.00 81.56 190 GLU A N 1
ATOM 1501 C CA . GLU A 1 190 ? 17.928 -13.295 -7.425 1.00 81.56 190 GLU A CA 1
ATOM 1502 C C . GLU A 1 190 ? 17.908 -14.456 -8.425 1.00 81.56 190 GLU A C 1
ATOM 1504 O O . GLU A 1 190 ? 18.956 -15.047 -8.678 1.00 81.56 190 GLU A O 1
ATOM 1509 N N . ARG A 1 191 ? 16.755 -14.775 -9.025 1.00 80.25 191 ARG A N 1
ATOM 1510 C CA . ARG A 1 191 ? 16.669 -15.770 -10.105 1.00 80.25 191 ARG A CA 1
ATOM 1511 C C . ARG A 1 191 ? 17.450 -15.329 -11.330 1.00 80.25 191 ARG A C 1
ATOM 1513 O O . ARG A 1 191 ? 18.198 -16.142 -11.858 1.00 80.25 191 ARG A O 1
ATOM 1520 N N . VAL A 1 192 ? 17.312 -14.070 -11.747 1.00 73.06 192 VAL A N 1
ATOM 1521 C CA . VAL A 1 192 ? 18.091 -13.523 -12.866 1.00 73.06 192 VAL A CA 1
ATOM 1522 C C . VAL A 1 192 ? 19.581 -13.592 -12.533 1.00 73.06 192 VAL A C 1
ATOM 1524 O O . VAL A 1 192 ? 20.355 -14.155 -13.300 1.00 73.06 192 VAL A O 1
ATOM 1527 N N . ARG A 1 193 ? 19.981 -13.149 -11.337 1.00 74.88 193 ARG A N 1
ATOM 1528 C CA . ARG A 1 193 ? 21.372 -13.207 -10.871 1.00 74.88 193 ARG A CA 1
ATOM 1529 C C . ARG A 1 193 ? 21.932 -14.633 -10.807 1.00 74.88 193 ARG A C 1
ATOM 1531 O O . ARG A 1 193 ? 23.073 -14.840 -11.204 1.00 74.88 193 ARG A O 1
ATOM 1538 N N . ARG A 1 194 ? 21.165 -15.608 -10.300 1.00 74.56 194 ARG A N 1
ATOM 1539 C CA . ARG A 1 194 ? 21.575 -17.025 -10.229 1.00 74.56 194 ARG A CA 1
ATOM 1540 C C . ARG A 1 194 ? 21.634 -17.668 -11.610 1.00 74.56 194 ARG A C 1
ATOM 1542 O O . ARG A 1 194 ? 22.579 -18.388 -11.886 1.00 74.56 194 ARG A O 1
ATOM 1549 N N . ALA A 1 195 ? 20.671 -17.386 -12.486 1.00 69.75 195 ALA A N 1
ATOM 1550 C CA . ALA A 1 195 ? 20.721 -17.842 -13.874 1.00 69.75 195 ALA A CA 1
ATOM 1551 C C . ALA A 1 195 ? 21.938 -17.272 -14.620 1.00 69.75 195 ALA A C 1
ATOM 1553 O O . ALA A 1 195 ? 22.436 -17.896 -15.552 1.00 69.75 195 ALA A O 1
ATOM 1554 N N . GLN A 1 196 ? 22.419 -16.099 -14.202 1.00 64.19 196 GLN A N 1
ATOM 1555 C CA . GLN A 1 196 ? 23.510 -15.387 -14.852 1.00 64.19 196 GLN A CA 1
ATOM 1556 C C . GLN A 1 196 ? 24.872 -15.498 -14.152 1.00 64.19 196 GLN A C 1
ATOM 1558 O O . GLN A 1 196 ? 25.741 -14.757 -14.594 1.00 64.19 196 GLN A O 1
ATOM 1563 N N . GLU A 1 197 ? 25.072 -16.352 -13.121 1.00 64.94 197 GLU A N 1
ATOM 1564 C CA . GLU A 1 197 ? 26.328 -16.541 -12.337 1.00 64.94 197 GLU A CA 1
ATOM 1565 C C . GLU A 1 197 ? 27.535 -15.780 -12.927 1.00 64.94 197 GLU A C 1
ATOM 1567 O O . GLU A 1 197 ? 28.278 -16.302 -13.759 1.00 64.94 197 GLU A O 1
ATOM 1572 N N . MET A 1 198 ? 27.658 -14.486 -12.591 1.00 63.50 198 MET A N 1
ATOM 1573 C CA . MET A 1 198 ? 28.319 -13.513 -13.474 1.00 63.50 198 MET A CA 1
ATOM 1574 C C . MET A 1 198 ? 29.831 -13.695 -13.561 1.00 63.50 198 MET A C 1
ATOM 1576 O O . MET A 1 198 ? 30.606 -13.025 -12.880 1.00 63.50 198 MET A O 1
ATOM 1580 N N . LYS A 1 199 ? 30.253 -14.553 -14.488 1.00 64.31 199 LYS A N 1
ATOM 1581 C CA . LYS A 1 199 ? 31.554 -14.497 -15.149 1.00 64.31 199 LYS A CA 1
ATOM 1582 C C . LYS A 1 199 ? 31.347 -13.836 -16.504 1.00 64.31 199 LYS A C 1
ATOM 1584 O O . LYS A 1 199 ? 30.896 -14.473 -17.453 1.00 64.31 199 LYS A O 1
ATOM 1589 N N . PHE A 1 200 ? 31.665 -12.547 -16.597 1.00 70.31 200 PHE A N 1
ATOM 1590 C CA . PHE A 1 200 ? 31.652 -11.861 -17.884 1.00 70.31 200 PHE A CA 1
ATOM 1591 C C . PHE A 1 200 ? 32.695 -12.488 -18.811 1.00 70.31 200 PHE A C 1
ATOM 1593 O O . PHE A 1 200 ? 33.870 -12.599 -18.464 1.00 70.31 200 PHE A O 1
ATOM 1600 N N . THR A 1 201 ? 32.255 -12.904 -19.994 1.00 78.75 201 THR A N 1
ATOM 1601 C CA . THR A 1 201 ? 33.120 -13.403 -21.065 1.00 78.75 201 THR A CA 1
ATOM 1602 C C . THR A 1 201 ? 33.057 -12.443 -22.246 1.00 78.75 201 THR A C 1
ATOM 1604 O O . THR A 1 201 ? 32.167 -11.599 -22.334 1.00 78.75 201 THR A O 1
ATOM 1607 N N . PHE A 1 202 ? 33.972 -12.581 -23.204 1.00 78.75 202 PHE A N 1
ATOM 1608 C CA . PHE A 1 202 ? 33.966 -11.778 -24.432 1.00 78.75 202 PHE A CA 1
ATOM 1609 C C . PHE A 1 202 ? 32.640 -11.855 -25.220 1.00 78.75 202 PHE A C 1
ATOM 1611 O O . PHE A 1 202 ? 32.292 -10.906 -25.921 1.00 78.75 202 PHE A O 1
ATOM 1618 N N . SER A 1 203 ? 31.868 -12.934 -25.054 1.00 81.31 203 SER A N 1
ATOM 1619 C CA . SER A 1 203 ? 30.555 -13.108 -25.692 1.00 81.31 203 SER A CA 1
ATOM 1620 C C . SER A 1 203 ? 29.392 -12.495 -24.906 1.00 81.31 203 SER A C 1
ATOM 1622 O O . SER A 1 203 ? 28.284 -12.439 -25.435 1.00 81.31 203 SER A O 1
ATOM 1624 N N . THR A 1 204 ? 29.610 -12.023 -23.672 1.00 82.25 204 THR A N 1
ATOM 1625 C CA . THR A 1 204 ? 28.531 -11.453 -22.860 1.00 82.25 204 THR A CA 1
ATOM 1626 C C . THR A 1 204 ? 27.973 -10.186 -23.504 1.00 82.25 204 THR A C 1
ATOM 1628 O O . THR A 1 204 ? 28.725 -9.283 -23.885 1.00 82.25 204 THR A O 1
ATOM 1631 N N . ILE A 1 205 ? 26.645 -10.125 -23.612 1.00 84.50 205 ILE A N 1
ATOM 1632 C CA . ILE A 1 205 ? 25.917 -8.988 -24.173 1.00 84.50 205 ILE A CA 1
ATOM 1633 C C . ILE A 1 205 ? 26.026 -7.805 -23.211 1.00 84.50 205 ILE A C 1
ATOM 1635 O O . ILE A 1 205 ? 25.983 -7.955 -21.992 1.00 84.50 205 ILE A O 1
ATOM 1639 N N . ILE A 1 206 ? 26.153 -6.604 -23.768 1.00 79.44 206 ILE A N 1
ATOM 1640 C CA . ILE A 1 206 ? 26.340 -5.361 -23.005 1.00 79.44 206 ILE A CA 1
ATOM 1641 C C . ILE A 1 206 ? 25.228 -5.123 -21.971 1.00 79.44 206 ILE A C 1
ATOM 1643 O O . ILE A 1 206 ? 25.474 -4.571 -20.901 1.00 79.44 206 ILE A O 1
ATOM 1647 N N . GLU A 1 207 ? 24.009 -5.553 -22.287 1.00 77.56 207 GLU A N 1
ATOM 1648 C CA . GLU A 1 207 ? 22.849 -5.419 -21.412 1.00 77.56 207 GLU A CA 1
ATOM 1649 C C . GLU A 1 207 ? 23.040 -6.160 -20.079 1.00 77.56 207 GLU A C 1
ATOM 1651 O O . GLU A 1 207 ? 22.841 -5.569 -19.019 1.00 77.56 207 GLU A O 1
ATOM 1656 N N . ASP A 1 208 ? 23.539 -7.396 -20.113 1.00 76.94 208 ASP A N 1
ATOM 1657 C CA . ASP A 1 208 ? 23.781 -8.193 -18.904 1.00 76.94 208 ASP A CA 1
ATOM 1658 C C . ASP A 1 208 ? 24.865 -7.569 -18.014 1.00 76.94 208 ASP A C 1
ATOM 1660 O O . ASP A 1 208 ? 24.773 -7.598 -16.786 1.00 76.94 208 ASP A O 1
ATOM 1664 N N . VAL A 1 209 ? 25.877 -6.948 -18.632 1.00 76.31 209 VAL A N 1
ATOM 1665 C CA . VAL A 1 209 ? 26.966 -6.258 -17.923 1.00 76.31 209 VAL A CA 1
ATOM 1666 C C . VAL A 1 209 ? 26.459 -5.027 -17.177 1.00 76.31 209 VAL A C 1
ATOM 1668 O O . VAL A 1 209 ? 26.878 -4.767 -16.047 1.00 76.31 209 VAL A O 1
ATOM 1671 N N . LEU A 1 210 ? 25.571 -4.258 -17.804 1.00 71.75 210 LEU A N 1
ATOM 1672 C CA . LEU A 1 210 ? 25.132 -2.965 -17.283 1.00 71.75 210 LEU A CA 1
ATOM 1673 C C . LEU A 1 210 ? 23.995 -3.090 -16.278 1.00 71.75 210 LEU A C 1
ATOM 1675 O O . LEU A 1 210 ? 24.023 -2.413 -15.252 1.00 71.75 210 LEU A O 1
ATOM 1679 N N . PHE A 1 211 ? 23.042 -3.988 -16.526 1.00 72.69 211 PHE A N 1
ATOM 1680 C CA . PHE A 1 211 ? 21.963 -4.237 -15.576 1.00 72.69 211 PHE A CA 1
ATOM 1681 C C . PHE A 1 211 ? 22.387 -5.157 -14.436 1.00 72.69 211 PHE A C 1
ATOM 1683 O O . PHE A 1 211 ? 21.692 -5.207 -13.426 1.00 72.69 211 PHE A O 1
ATOM 1690 N N . LYS A 1 212 ? 23.520 -5.867 -14.562 1.00 69.56 212 LYS A N 1
ATOM 1691 C CA . LYS A 1 212 ? 24.015 -6.819 -13.553 1.00 69.56 212 LYS A CA 1
ATOM 1692 C C . LYS A 1 212 ? 22.914 -7.775 -13.077 1.00 69.56 212 LYS A C 1
ATOM 1694 O O . LYS A 1 212 ? 22.845 -8.122 -11.898 1.00 69.56 212 LYS A O 1
ATOM 1699 N N . GLY A 1 213 ? 22.041 -8.187 -13.998 1.00 64.69 213 GLY A N 1
ATOM 1700 C CA . GLY A 1 213 ? 20.925 -9.086 -13.710 1.00 64.69 213 GLY A CA 1
ATOM 1701 C C . GLY A 1 213 ? 19.822 -8.470 -12.843 1.00 64.69 213 GLY A C 1
ATOM 1702 O O . GLY A 1 213 ? 19.020 -9.200 -12.266 1.00 64.69 213 GLY A O 1
ATOM 1703 N N . GLY A 1 214 ? 19.780 -7.142 -12.722 1.00 71.06 214 GLY A N 1
ATOM 1704 C CA . GLY A 1 214 ? 18.677 -6.413 -12.106 1.00 71.06 214 GLY A CA 1
ATOM 1705 C C . GLY A 1 214 ? 17.413 -6.461 -12.966 1.00 71.06 214 GLY A C 1
ATOM 1706 O O . GLY A 1 214 ? 17.476 -6.541 -14.195 1.00 71.06 214 GLY A O 1
ATOM 1707 N N . VAL A 1 215 ? 16.251 -6.407 -12.315 1.00 76.56 215 VAL A N 1
ATOM 1708 C CA . VAL A 1 215 ? 14.960 -6.327 -13.009 1.00 76.56 215 VAL A CA 1
ATOM 1709 C C . VAL A 1 215 ? 14.745 -4.895 -13.506 1.00 76.56 215 VAL A C 1
ATOM 1711 O O . VAL A 1 215 ? 15.029 -3.932 -12.797 1.00 76.56 215 VAL A O 1
ATOM 1714 N N . ARG A 1 216 ? 14.240 -4.748 -14.735 1.00 85.38 216 ARG A N 1
ATOM 1715 C CA . ARG A 1 216 ? 14.052 -3.442 -15.383 1.00 85.38 216 ARG A CA 1
ATOM 1716 C C . ARG A 1 216 ? 12.877 -2.692 -14.769 1.00 85.38 216 ARG A C 1
ATOM 1718 O O . ARG A 1 216 ? 11.754 -3.202 -14.733 1.00 85.38 216 ARG A O 1
ATOM 1725 N N . VAL A 1 217 ? 13.100 -1.450 -14.356 1.00 88.31 217 VAL A N 1
ATOM 1726 C CA . VAL A 1 217 ? 12.062 -0.613 -13.742 1.00 88.31 217 VAL A CA 1
ATOM 1727 C C . VAL A 1 217 ? 10.973 -0.261 -14.755 1.00 88.31 217 VAL A C 1
ATOM 1729 O O . VAL A 1 217 ? 9.790 -0.255 -14.410 1.00 88.31 217 VAL A O 1
ATOM 1732 N N . LYS A 1 218 ? 11.324 -0.058 -16.031 1.00 90.75 218 LYS A N 1
ATOM 1733 C CA . LYS A 1 218 ? 10.370 0.252 -17.112 1.00 90.75 218 LYS A CA 1
ATOM 1734 C C . LYS A 1 218 ? 9.317 -0.840 -17.341 1.00 90.75 218 LYS A C 1
ATOM 1736 O O . LYS A 1 218 ? 8.267 -0.564 -17.926 1.00 90.75 218 LYS A O 1
ATOM 1741 N N . GLU A 1 219 ? 9.598 -2.065 -16.893 1.00 91.19 219 GLU A N 1
ATOM 1742 C CA . GLU A 1 219 ? 8.734 -3.247 -17.010 1.00 91.19 219 GLU A CA 1
ATOM 1743 C C . GLU A 1 219 ? 7.917 -3.522 -15.740 1.00 91.19 219 GLU A C 1
ATOM 1745 O O . GLU A 1 219 ? 7.152 -4.484 -15.690 1.00 91.19 219 GLU A O 1
ATOM 1750 N N . LYS A 1 220 ? 8.017 -2.664 -14.721 1.00 91.38 220 LYS A N 1
ATOM 1751 C CA . LYS A 1 220 ? 7.148 -2.720 -13.544 1.00 91.38 220 LYS A CA 1
ATOM 1752 C C . LYS A 1 220 ? 5.724 -2.286 -13.900 1.00 91.38 220 LYS A C 1
ATOM 1754 O O . LYS A 1 220 ? 5.536 -1.373 -14.705 1.00 91.38 220 LYS A O 1
ATOM 1759 N N . LYS A 1 221 ? 4.713 -2.917 -13.292 1.00 93.38 221 LYS A N 1
ATOM 1760 C CA . LYS A 1 221 ? 3.307 -2.504 -13.428 1.00 93.38 221 LYS A CA 1
ATOM 1761 C C . LYS A 1 221 ? 3.017 -1.233 -12.625 1.00 93.38 221 LYS A C 1
ATOM 1763 O O . LYS A 1 221 ? 3.549 -1.049 -11.531 1.00 93.38 221 LYS A O 1
ATOM 1768 N N . LEU A 1 222 ? 2.116 -0.400 -13.145 1.00 93.81 222 LEU A N 1
ATOM 1769 C CA . LEU A 1 222 ? 1.653 0.831 -12.506 1.00 93.81 222 LEU A CA 1
ATOM 1770 C C . LEU A 1 222 ? 1.100 0.569 -11.099 1.00 93.81 222 LEU A C 1
ATOM 1772 O O . LEU A 1 222 ? 1.606 1.155 -10.150 1.00 93.81 222 LEU A O 1
ATOM 1776 N N . ASN A 1 223 ? 0.136 -0.345 -10.937 1.00 93.00 223 ASN A N 1
ATOM 1777 C CA . ASN A 1 223 ? -0.469 -0.615 -9.624 1.00 93.00 223 ASN A CA 1
ATOM 1778 C C . ASN A 1 223 ? 0.545 -1.126 -8.586 1.00 93.00 223 ASN A C 1
ATOM 1780 O O . ASN A 1 223 ? 0.451 -0.774 -7.408 1.00 93.00 223 ASN A O 1
ATOM 1784 N N . ASP A 1 224 ? 1.550 -1.896 -9.017 1.00 92.94 224 ASP A N 1
ATOM 1785 C CA . ASP A 1 224 ? 2.632 -2.350 -8.138 1.00 92.94 224 ASP A CA 1
ATOM 1786 C C . ASP A 1 224 ? 3.487 -1.164 -7.671 1.00 92.94 224 ASP A C 1
ATOM 1788 O O . ASP A 1 224 ? 3.863 -1.083 -6.504 1.00 92.94 224 ASP A O 1
ATOM 1792 N N . PHE A 1 225 ? 3.797 -0.222 -8.569 1.00 92.31 225 PHE A N 1
ATOM 1793 C CA . PHE A 1 225 ? 4.492 1.018 -8.216 1.00 92.31 225 PHE A CA 1
ATOM 1794 C C . PHE A 1 225 ? 3.667 1.873 -7.247 1.00 92.31 225 PHE A C 1
ATOM 1796 O O . PHE A 1 225 ? 4.166 2.208 -6.172 1.00 92.31 225 PHE A O 1
ATOM 1803 N N . LEU A 1 226 ? 2.411 2.168 -7.590 1.00 91.44 226 LEU A N 1
ATOM 1804 C CA . LEU A 1 226 ? 1.521 2.989 -6.769 1.00 91.44 226 LEU A CA 1
ATOM 1805 C C . LEU A 1 226 ? 1.328 2.382 -5.378 1.00 91.44 226 LEU A C 1
ATOM 1807 O O . LEU A 1 226 ? 1.314 3.096 -4.379 1.00 91.44 226 LEU A O 1
ATOM 1811 N N . THR A 1 227 ? 1.233 1.056 -5.277 1.00 90.25 227 THR A N 1
ATOM 1812 C CA . THR A 1 227 ? 1.096 0.427 -3.962 1.00 90.25 227 THR A CA 1
ATOM 1813 C C . THR A 1 227 ? 2.382 0.497 -3.150 1.00 90.25 227 THR A C 1
ATOM 1815 O O . THR A 1 227 ? 2.342 0.889 -1.986 1.00 90.25 227 THR A O 1
ATOM 1818 N N . MET A 1 228 ? 3.522 0.167 -3.758 1.00 89.19 228 MET A N 1
ATOM 1819 C CA . MET A 1 228 ? 4.799 0.106 -3.042 1.00 89.19 228 MET A CA 1
ATOM 1820 C C . MET A 1 228 ? 5.326 1.473 -2.597 1.00 89.19 228 MET A C 1
ATOM 1822 O O . MET A 1 228 ? 6.022 1.539 -1.585 1.00 89.19 228 MET A O 1
ATOM 1826 N N . GLU A 1 229 ? 5.051 2.527 -3.365 1.00 90.12 229 GLU A N 1
ATOM 1827 C CA . GLU A 1 229 ? 5.651 3.852 -3.159 1.00 90.12 229 GLU A CA 1
ATOM 1828 C C . GLU A 1 229 ? 4.639 4.907 -2.698 1.00 90.12 229 GLU A C 1
ATOM 1830 O O . GLU A 1 229 ? 5.031 5.905 -2.103 1.00 90.12 229 GLU A O 1
ATOM 1835 N N . LEU A 1 230 ? 3.346 4.703 -2.974 1.00 89.56 230 LEU A N 1
ATOM 1836 C CA . LEU A 1 230 ? 2.305 5.728 -2.816 1.00 89.56 230 LEU A CA 1
ATOM 1837 C C . LEU A 1 230 ? 1.083 5.217 -2.037 1.00 89.56 230 LEU A C 1
ATOM 1839 O O . LEU A 1 230 ? 0.014 5.825 -2.077 1.00 89.56 230 LEU A O 1
ATOM 1843 N N . GLY A 1 231 ? 1.210 4.084 -1.334 1.00 84.69 231 GLY A N 1
ATOM 1844 C CA . GLY A 1 231 ? 0.139 3.536 -0.494 1.00 84.69 231 GLY A CA 1
ATOM 1845 C C . GLY A 1 231 ? -1.126 3.172 -1.276 1.00 84.69 231 GLY A C 1
ATOM 1846 O O . GLY A 1 231 ? -2.228 3.213 -0.734 1.00 84.69 231 GLY A O 1
ATOM 1847 N N . GLY A 1 232 ? -0.987 2.857 -2.562 1.00 85.00 232 GLY A N 1
ATOM 1848 C CA . GLY A 1 232 ? -2.101 2.497 -3.435 1.00 85.00 232 GLY A CA 1
ATOM 1849 C C . GLY A 1 232 ? -2.931 3.692 -3.903 1.00 85.00 232 GLY A C 1
ATOM 1850 O O . GLY A 1 232 ? -3.994 3.490 -4.484 1.00 85.00 232 GLY A O 1
ATOM 1851 N N . ARG A 1 233 ? -2.464 4.925 -3.677 1.00 84.56 233 ARG A N 1
ATOM 1852 C CA . ARG A 1 233 ? -3.110 6.134 -4.195 1.00 84.56 233 ARG A CA 1
ATOM 1853 C C . ARG A 1 233 ? -3.080 6.139 -5.724 1.00 84.56 233 ARG A C 1
ATOM 1855 O O . ARG A 1 233 ? -2.035 5.896 -6.326 1.00 84.56 233 ARG A O 1
ATOM 1862 N N . GLY A 1 234 ? -4.228 6.418 -6.340 1.00 85.44 234 GLY A N 1
ATOM 1863 C CA . GLY A 1 234 ? -4.385 6.438 -7.798 1.00 85.44 234 GLY A CA 1
ATOM 1864 C C . GLY A 1 234 ? -4.383 5.058 -8.461 1.00 85.44 234 GLY A C 1
ATOM 1865 O O . GLY A 1 234 ? -4.234 4.987 -9.681 1.00 85.44 234 GLY A O 1
ATOM 1866 N N . VAL A 1 235 ? -4.504 3.970 -7.682 1.00 88.12 235 VAL A N 1
ATOM 1867 C CA . VAL A 1 235 ? -4.665 2.613 -8.223 1.00 88.12 235 VAL A CA 1
ATOM 1868 C C . VAL A 1 235 ? -5.872 2.580 -9.149 1.00 88.12 235 VAL A C 1
ATOM 1870 O O . VAL A 1 235 ? -6.947 3.072 -8.822 1.00 88.12 235 VAL A O 1
ATOM 1873 N N . VAL A 1 236 ? -5.673 1.985 -10.319 1.00 84.12 236 VAL A N 1
ATOM 1874 C CA . VAL A 1 236 ? -6.711 1.814 -11.333 1.00 84.12 236 VAL A CA 1
ATOM 1875 C C . VAL A 1 236 ? -7.104 0.347 -11.411 1.00 84.12 236 VAL A C 1
ATOM 1877 O O . VAL A 1 236 ? -6.289 -0.527 -11.121 1.00 84.12 236 VAL A O 1
ATOM 1880 N N . GLY A 1 237 ? -8.319 0.045 -11.868 1.00 82.31 237 GLY A N 1
ATOM 1881 C CA . GLY A 1 237 ? -8.714 -1.349 -12.098 1.00 82.31 237 GLY A CA 1
ATOM 1882 C C . GLY A 1 237 ? -7.730 -2.107 -13.009 1.00 82.31 237 GLY A C 1
ATOM 1883 O O . GLY A 1 237 ? -7.111 -1.516 -13.902 1.00 82.31 237 GLY A O 1
ATOM 1884 N N . THR A 1 238 ? -7.608 -3.427 -12.814 1.00 77.06 238 THR A N 1
ATOM 1885 C CA . THR A 1 238 ? -6.585 -4.302 -13.431 1.00 77.06 238 THR A CA 1
ATOM 1886 C C . THR A 1 238 ? -6.415 -4.089 -14.940 1.00 77.06 238 THR A C 1
ATOM 1888 O O . THR A 1 238 ? -5.289 -4.018 -15.432 1.00 77.06 238 THR A O 1
ATOM 1891 N N . ASN A 1 239 ? -7.517 -3.894 -15.675 1.00 75.94 239 ASN A N 1
ATOM 1892 C CA . ASN A 1 239 ? -7.527 -3.690 -17.132 1.00 75.94 239 ASN A CA 1
ATOM 1893 C C . ASN A 1 239 ? -6.795 -2.419 -17.604 1.00 75.94 239 ASN A C 1
ATOM 1895 O O . ASN A 1 239 ? -6.546 -2.256 -18.796 1.00 75.94 239 ASN A O 1
ATOM 1899 N N . ARG A 1 240 ? -6.464 -1.502 -16.689 1.00 83.56 240 ARG A N 1
ATOM 1900 C CA . ARG A 1 240 ? -5.782 -0.232 -16.977 1.00 83.56 240 ARG A CA 1
ATOM 1901 C C . ARG A 1 240 ? -4.373 -0.165 -16.386 1.00 83.56 240 ARG A C 1
ATOM 1903 O O . ARG A 1 240 ? -3.662 0.802 -16.656 1.00 83.56 240 ARG A O 1
ATOM 1910 N N . SER A 1 241 ? -3.946 -1.174 -15.619 1.00 90.56 241 SER A N 1
ATOM 1911 C CA . SER A 1 241 ? -2.607 -1.213 -15.025 1.00 90.56 241 SER A CA 1
ATOM 1912 C C . SER A 1 241 ? -1.551 -1.576 -16.073 1.00 90.56 241 SER A C 1
ATOM 1914 O O . SER A 1 241 ? -1.223 -2.745 -16.284 1.00 90.56 241 SER A O 1
ATOM 1916 N N . VAL A 1 242 ? -0.986 -0.553 -16.708 1.00 94.19 242 VAL A N 1
ATOM 1917 C CA . VAL A 1 242 ? 0.077 -0.686 -17.714 1.00 94.19 242 VAL A CA 1
ATOM 1918 C C . VAL A 1 242 ? 1.477 -0.763 -17.098 1.00 94.19 242 VAL A C 1
ATOM 1920 O O . VAL A 1 242 ? 1.659 -0.597 -15.894 1.00 94.19 242 VAL A O 1
ATOM 1923 N N . LEU A 1 243 ? 2.486 -1.010 -17.935 1.00 95.56 243 LEU A N 1
ATOM 1924 C CA . LEU A 1 243 ? 3.894 -0.910 -17.550 1.00 95.56 243 LEU A CA 1
ATOM 1925 C C . LEU A 1 243 ? 4.320 0.552 -17.373 1.00 95.56 243 LEU A C 1
ATOM 1927 O O . LEU A 1 243 ? 3.812 1.430 -18.075 1.00 95.56 243 LEU A O 1
ATOM 1931 N N . LEU A 1 244 ? 5.311 0.812 -16.518 1.00 95.44 244 LEU A N 1
ATOM 1932 C CA . LEU A 1 244 ? 5.804 2.170 -16.272 1.00 95.44 244 LEU A CA 1
ATOM 1933 C C . LEU A 1 244 ? 6.290 2.868 -17.551 1.00 95.44 244 LEU A C 1
ATOM 1935 O O . LEU A 1 244 ? 6.036 4.058 -17.727 1.00 95.44 244 LEU A O 1
ATOM 1939 N N . LYS A 1 245 ? 6.888 2.133 -18.499 1.00 94.69 245 LYS A N 1
ATOM 1940 C CA . LYS A 1 245 ? 7.280 2.687 -19.809 1.00 94.69 245 LYS A CA 1
ATOM 1941 C C . LYS A 1 245 ? 6.119 3.244 -20.635 1.00 94.69 245 LYS A C 1
ATOM 1943 O O . LYS A 1 245 ? 6.341 4.117 -21.465 1.00 94.69 245 LYS A O 1
ATOM 1948 N N . GLU A 1 246 ? 4.913 2.708 -20.460 1.00 95.56 246 GLU A N 1
ATOM 1949 C CA . GLU A 1 246 ? 3.706 3.178 -21.148 1.00 95.56 246 GLU A CA 1
ATOM 1950 C C . GLU A 1 246 ? 2.989 4.253 -20.332 1.00 95.56 246 GLU A C 1
ATOM 1952 O O . GLU A 1 246 ? 2.482 5.212 -20.907 1.00 95.56 246 GLU A O 1
ATOM 1957 N N . PHE A 1 247 ? 2.989 4.123 -19.003 1.00 95.31 247 PHE A N 1
ATOM 1958 C CA . PHE A 1 247 ? 2.425 5.115 -18.091 1.00 95.31 247 PHE A CA 1
ATOM 1959 C C . PHE A 1 247 ? 3.106 6.480 -18.237 1.00 95.31 247 PHE A C 1
ATOM 1961 O O . PHE A 1 247 ? 2.431 7.476 -18.474 1.00 95.31 247 PHE A O 1
ATOM 1968 N N . PHE A 1 248 ? 4.442 6.527 -18.182 1.00 95.62 248 PHE A N 1
ATOM 1969 C CA . PHE A 1 248 ? 5.191 7.788 -18.239 1.00 95.62 248 PHE A CA 1
ATOM 1970 C C . PHE A 1 248 ? 5.156 8.487 -19.610 1.00 95.62 248 PHE A C 1
ATOM 1972 O O . PHE A 1 248 ? 5.613 9.621 -19.715 1.00 95.62 248 PHE A O 1
ATOM 1979 N N . LYS A 1 249 ? 4.607 7.859 -20.663 1.00 94.44 249 LYS A N 1
ATOM 1980 C CA . LYS A 1 249 ? 4.362 8.550 -21.943 1.00 94.44 249 LYS A CA 1
ATOM 1981 C C . LYS A 1 249 ? 3.209 9.543 -21.836 1.00 94.44 249 LYS A C 1
ATOM 1983 O O . LYS A 1 249 ? 3.271 10.600 -22.450 1.00 94.44 249 LYS A O 1
ATOM 1988 N N . ASP A 1 250 ? 2.167 9.166 -21.101 1.00 94.19 250 ASP A N 1
ATOM 1989 C CA . ASP A 1 250 ? 0.980 9.986 -20.878 1.00 94.19 250 ASP A CA 1
ATOM 1990 C C . ASP A 1 250 ? 0.249 9.533 -19.598 1.00 94.19 250 ASP A C 1
ATOM 1992 O O . ASP A 1 250 ? -0.675 8.711 -19.658 1.00 94.19 250 ASP A O 1
ATOM 1996 N N . PRO A 1 251 ? 0.655 10.048 -18.421 1.00 93.12 251 PRO A N 1
ATOM 1997 C CA . PRO A 1 251 ? 0.056 9.673 -17.140 1.00 93.12 251 PRO A CA 1
ATOM 1998 C C . PRO A 1 251 ? -1.444 9.987 -17.041 1.00 93.12 251 PRO A C 1
ATOM 2000 O O . PRO A 1 251 ? -2.180 9.254 -16.373 1.00 93.12 251 PRO A O 1
ATOM 2003 N N . THR A 1 252 ? -1.909 11.031 -17.741 1.00 92.62 252 THR A N 1
ATOM 2004 C CA . THR A 1 252 ? -3.300 11.523 -17.688 1.00 92.62 252 THR A CA 1
ATOM 2005 C C . THR A 1 252 ? -4.303 10.518 -18.257 1.00 92.62 252 THR A C 1
ATOM 2007 O O . THR A 1 252 ? -5.457 10.449 -17.833 1.00 92.62 252 THR A O 1
ATOM 2010 N N . LYS A 1 253 ? -3.848 9.651 -19.170 1.00 91.44 253 LYS A N 1
ATOM 2011 C CA . LYS A 1 253 ? -4.655 8.563 -19.733 1.00 91.44 253 LYS A CA 1
ATOM 2012 C C . LYS A 1 253 ? -5.020 7.493 -18.701 1.00 91.44 253 LYS A C 1
ATOM 2014 O O . LYS A 1 253 ? -6.037 6.802 -18.850 1.00 91.44 253 LYS A O 1
ATOM 2019 N N . TYR A 1 254 ? -4.188 7.321 -17.678 1.00 89.62 254 TYR A N 1
ATOM 2020 C CA . TYR A 1 254 ? -4.319 6.243 -16.700 1.00 89.62 254 TYR A CA 1
ATOM 2021 C C . TYR A 1 254 ? -4.921 6.762 -15.397 1.00 89.62 254 TYR A C 1
ATOM 2023 O O . TYR A 1 254 ? -5.972 6.265 -14.989 1.00 89.62 254 TYR A O 1
ATOM 2031 N N . VAL A 1 255 ? -4.345 7.818 -14.818 1.00 88.50 255 VAL A N 1
ATOM 2032 C CA . VAL A 1 255 ? -4.886 8.492 -13.629 1.00 88.50 255 VAL A CA 1
ATOM 2033 C C . VAL A 1 255 ? -5.765 9.654 -14.095 1.00 88.50 255 VAL A C 1
ATOM 2035 O O . VAL A 1 255 ? -5.261 10.698 -14.494 1.00 88.50 255 VAL A O 1
ATOM 2038 N N . ARG A 1 256 ? -7.088 9.432 -14.102 1.00 84.38 256 ARG A N 1
ATOM 2039 C CA . ARG A 1 256 ? -8.076 10.406 -14.609 1.00 84.38 256 ARG A CA 1
ATOM 2040 C C . ARG A 1 256 ? -8.335 11.561 -13.649 1.00 84.38 256 ARG A C 1
ATOM 2042 O O . ARG A 1 256 ? -8.707 12.639 -14.095 1.00 84.38 256 ARG A O 1
ATOM 2049 N N . ASP A 1 257 ? -8.181 11.314 -12.353 1.00 88.62 257 ASP A N 1
ATOM 2050 C CA . ASP A 1 257 ? -8.301 12.355 -11.344 1.00 88.62 257 ASP A CA 1
ATOM 2051 C C . ASP A 1 257 ? -7.051 13.244 -11.390 1.00 88.62 257 ASP A C 1
ATOM 2053 O O . ASP A 1 257 ? -5.938 12.814 -11.077 1.00 88.62 257 ASP A O 1
ATOM 2057 N N . GLU A 1 258 ? -7.244 14.488 -11.826 1.00 90.19 258 GLU A N 1
ATOM 2058 C CA . GLU A 1 258 ? -6.165 15.460 -11.978 1.00 90.19 258 GLU A CA 1
ATOM 2059 C C . GLU A 1 258 ? -5.538 15.848 -10.629 1.00 90.19 258 GLU A C 1
ATOM 2061 O O . GLU A 1 258 ? -4.331 16.085 -10.560 1.00 90.19 258 GLU A O 1
ATOM 2066 N N . GLY A 1 259 ? -6.332 15.893 -9.555 1.00 91.75 259 GLY A N 1
ATOM 2067 C CA . GLY A 1 259 ? -5.847 16.185 -8.208 1.00 91.75 259 GLY A CA 1
ATOM 2068 C C . GLY A 1 259 ? -4.929 15.076 -7.709 1.00 91.75 259 GLY A C 1
ATOM 2069 O O . GLY A 1 259 ? -3.786 15.338 -7.336 1.00 91.75 259 GLY A O 1
ATOM 2070 N N . VAL A 1 260 ? -5.385 13.826 -7.816 1.00 90.50 260 VAL A N 1
ATOM 2071 C CA . VAL A 1 260 ? -4.593 12.642 -7.452 1.00 90.50 260 VAL A CA 1
ATOM 2072 C C . VAL A 1 260 ? -3.315 12.557 -8.284 1.00 90.50 260 VAL A C 1
ATOM 2074 O O . VAL A 1 260 ? -2.243 12.284 -7.743 1.00 90.50 260 VAL A O 1
ATOM 2077 N N . LEU A 1 261 ? -3.385 12.822 -9.592 1.00 93.44 261 LEU A N 1
ATOM 2078 C CA . LEU A 1 261 ? -2.194 12.807 -10.439 1.00 93.44 261 LEU A CA 1
ATOM 2079 C C . LEU A 1 261 ? -1.180 13.883 -10.021 1.00 93.44 261 LEU A C 1
ATOM 2081 O O . LEU A 1 261 ? 0.012 13.584 -9.951 1.00 93.44 261 LEU A O 1
ATOM 2085 N N . LYS A 1 262 ? -1.629 15.104 -9.703 1.00 93.81 262 LYS A N 1
ATOM 2086 C CA . LYS A 1 262 ? -0.749 16.176 -9.207 1.00 93.81 262 LYS A CA 1
ATOM 2087 C C . LYS A 1 262 ? -0.082 15.795 -7.890 1.00 93.81 262 LYS A C 1
ATOM 2089 O O . LYS A 1 262 ? 1.124 15.982 -7.753 1.00 93.81 262 LYS A O 1
ATOM 2094 N N . GLU A 1 263 ? -0.831 15.217 -6.954 1.00 92.19 263 GLU A N 1
ATOM 2095 C CA . GLU A 1 263 ? -0.274 14.716 -5.692 1.00 92.19 263 GLU A CA 1
ATOM 2096 C C . GLU A 1 263 ? 0.821 13.673 -5.933 1.00 92.19 263 GLU A C 1
ATOM 2098 O O . GLU A 1 263 ? 1.901 13.759 -5.351 1.00 92.19 263 GLU A O 1
ATOM 2103 N N . ILE A 1 264 ? 0.571 12.720 -6.836 1.00 92.12 264 ILE A N 1
ATOM 2104 C CA . ILE A 1 264 ? 1.542 11.688 -7.212 1.00 92.12 264 ILE A CA 1
ATOM 2105 C C . ILE A 1 264 ? 2.799 12.319 -7.832 1.00 92.12 264 ILE A C 1
ATOM 2107 O O . ILE A 1 264 ? 3.914 11.948 -7.464 1.00 92.12 264 ILE A O 1
ATOM 2111 N N . GLN A 1 265 ? 2.638 13.283 -8.740 1.00 94.44 265 GLN A N 1
ATOM 2112 C CA . GLN A 1 265 ? 3.741 13.934 -9.456 1.00 94.44 265 GLN A CA 1
ATOM 2113 C C . GLN A 1 265 ? 4.657 14.771 -8.557 1.00 94.44 265 GLN A C 1
ATOM 2115 O O . GLN A 1 265 ? 5.832 14.932 -8.880 1.00 94.44 265 GLN A O 1
ATOM 2120 N N . ILE A 1 266 ? 4.152 15.277 -7.430 1.00 95.25 266 ILE A N 1
ATOM 2121 C CA . ILE A 1 266 ? 4.950 16.034 -6.451 1.00 95.25 266 ILE A CA 1
ATOM 2122 C C . ILE A 1 266 ? 5.909 15.114 -5.673 1.00 95.25 266 ILE A C 1
ATOM 2124 O O . ILE A 1 266 ? 6.867 15.587 -5.066 1.00 95.25 266 ILE A O 1
ATOM 2128 N N . THR A 1 267 ? 5.691 13.796 -5.687 1.00 93.75 267 THR A N 1
ATOM 2129 C CA . THR A 1 267 ? 6.504 12.868 -4.893 1.00 93.75 267 THR A CA 1
ATOM 2130 C C . THR A 1 267 ? 7.888 12.603 -5.492 1.00 93.75 267 THR A C 1
ATOM 2132 O O . THR A 1 267 ? 8.044 12.348 -6.688 1.00 93.75 267 THR A O 1
ATOM 2135 N N . ASP A 1 268 ? 8.899 12.512 -4.622 1.00 94.69 268 ASP A N 1
ATOM 2136 C CA . ASP A 1 268 ? 10.253 12.079 -5.001 1.00 94.69 268 ASP A CA 1
ATOM 2137 C C . ASP A 1 268 ? 10.262 10.680 -5.635 1.00 94.69 268 ASP A C 1
ATOM 2139 O O . ASP A 1 268 ? 11.087 10.373 -6.500 1.00 94.69 268 ASP A O 1
ATOM 2143 N N . ALA A 1 269 ? 9.340 9.807 -5.213 1.00 93.25 269 ALA A N 1
ATOM 2144 C CA . ALA A 1 269 ? 9.203 8.466 -5.767 1.00 93.25 269 ALA A CA 1
ATOM 2145 C C . ALA A 1 269 ? 8.806 8.489 -7.247 1.00 93.25 269 ALA A C 1
ATOM 2147 O O . ALA A 1 269 ? 9.374 7.728 -8.036 1.00 93.25 269 ALA A O 1
ATOM 2148 N N . TYR A 1 270 ? 7.885 9.378 -7.632 1.00 94.12 270 TYR A N 1
ATOM 2149 C CA . TYR A 1 270 ? 7.510 9.579 -9.027 1.00 94.12 270 TYR A CA 1
ATOM 2150 C C . TYR A 1 270 ? 8.703 10.079 -9.847 1.00 94.12 270 TYR A C 1
ATOM 2152 O O . TYR A 1 270 ? 9.066 9.435 -10.832 1.00 94.12 270 TYR A O 1
ATOM 2160 N N . ALA A 1 271 ? 9.372 11.149 -9.402 1.00 95.19 271 ALA A N 1
ATOM 2161 C CA . ALA A 1 271 ? 10.516 11.728 -10.111 1.00 95.19 271 ALA A CA 1
ATOM 2162 C C . ALA A 1 271 ? 11.661 10.715 -10.307 1.00 95.19 271 ALA A C 1
ATOM 2164 O O . ALA A 1 271 ? 12.235 10.602 -11.394 1.00 95.19 271 ALA A O 1
ATOM 2165 N N . ARG A 1 272 ? 11.962 9.919 -9.273 1.00 94.44 272 ARG A N 1
ATOM 2166 C CA . ARG A 1 272 ? 12.982 8.861 -9.323 1.00 94.44 272 ARG A CA 1
ATOM 2167 C C . ARG A 1 272 ? 12.640 7.770 -10.339 1.00 94.44 272 ARG A C 1
ATOM 2169 O O . ARG A 1 272 ? 13.509 7.354 -11.111 1.00 94.44 272 ARG A O 1
ATOM 2176 N N . MET A 1 273 ? 11.395 7.292 -10.331 1.00 93.12 273 MET A N 1
ATOM 2177 C CA . MET A 1 273 ? 10.944 6.248 -11.256 1.00 93.12 273 MET A CA 1
ATOM 2178 C C . MET A 1 273 ? 10.887 6.761 -12.690 1.00 93.12 273 MET A C 1
ATOM 2180 O O . MET A 1 273 ? 11.362 6.076 -13.592 1.00 93.12 273 MET A O 1
ATOM 2184 N N . GLU A 1 274 ? 10.380 7.973 -12.904 1.00 95.44 274 GLU A N 1
ATOM 2185 C CA . GLU A 1 274 ? 10.346 8.595 -14.225 1.00 95.44 274 GLU A CA 1
ATOM 2186 C C . GLU A 1 274 ? 11.760 8.735 -14.806 1.00 95.44 274 GLU A C 1
ATOM 2188 O O . GLU A 1 274 ? 12.001 8.335 -15.948 1.00 95.44 274 GLU A O 1
ATOM 2193 N N . GLY A 1 275 ? 12.707 9.243 -14.008 1.00 93.31 275 GLY A N 1
ATOM 2194 C CA . GLY A 1 275 ? 14.113 9.356 -14.395 1.00 93.31 275 GLY A CA 1
ATOM 2195 C C . GLY A 1 275 ? 14.721 8.004 -14.763 1.00 93.31 275 GLY A C 1
ATOM 2196 O O . GLY A 1 275 ? 15.277 7.854 -15.846 1.00 93.31 275 GLY A O 1
ATOM 2197 N N . THR A 1 276 ? 14.520 6.987 -13.921 1.00 92.62 276 THR A N 1
ATOM 2198 C CA . THR A 1 276 ? 15.065 5.641 -14.164 1.00 92.62 276 THR A CA 1
ATOM 2199 C C . THR A 1 276 ? 14.484 5.017 -15.435 1.00 92.62 276 THR A C 1
ATOM 2201 O O . THR A 1 276 ? 15.223 4.492 -16.263 1.00 92.62 276 THR A O 1
ATOM 2204 N N . VAL A 1 277 ? 13.168 5.113 -15.646 1.00 94.12 277 VAL A N 1
ATOM 2205 C CA . VAL A 1 277 ? 12.525 4.607 -16.869 1.00 94.12 277 VAL A CA 1
ATOM 2206 C C . VAL A 1 277 ? 13.033 5.342 -18.106 1.00 94.12 277 VAL A C 1
ATOM 2208 O O . VAL A 1 277 ? 13.283 4.718 -19.139 1.00 94.12 277 VAL A O 1
ATOM 2211 N N . ARG A 1 278 ? 13.213 6.662 -18.016 1.00 93.38 278 ARG A N 1
ATOM 2212 C CA . ARG A 1 278 ? 13.767 7.475 -19.101 1.00 93.38 278 ARG A CA 1
ATOM 2213 C C . ARG A 1 278 ? 15.191 7.042 -19.447 1.00 93.38 278 ARG A C 1
ATOM 2215 O O . ARG A 1 278 ? 15.473 6.839 -20.629 1.00 93.38 278 ARG A O 1
ATOM 2222 N N . ASP A 1 279 ? 16.041 6.846 -18.446 1.00 90.12 279 ASP A N 1
ATOM 2223 C CA . ASP A 1 279 ? 17.420 6.387 -18.620 1.00 90.12 279 ASP A CA 1
ATOM 2224 C C . ASP A 1 279 ? 17.468 4.984 -19.241 1.00 90.12 279 ASP A C 1
ATOM 2226 O O . ASP A 1 279 ? 18.205 4.762 -20.204 1.00 90.12 279 ASP A O 1
ATOM 2230 N N . GLU A 1 280 ? 16.614 4.058 -18.790 1.00 90.31 280 GLU A N 1
ATOM 2231 C CA . GLU A 1 280 ? 16.498 2.716 -19.378 1.00 90.31 280 GLU A CA 1
ATOM 2232 C C . GLU A 1 280 ? 16.043 2.748 -20.852 1.00 90.31 280 GLU A C 1
ATOM 2234 O O . GLU A 1 280 ? 16.513 1.947 -21.666 1.00 90.31 280 GLU A O 1
ATOM 2239 N N . ILE A 1 281 ? 15.142 3.666 -21.227 1.00 88.44 281 ILE A N 1
ATOM 2240 C CA . ILE A 1 281 ? 14.687 3.843 -22.619 1.00 88.44 281 ILE A CA 1
ATOM 2241 C C . ILE A 1 281 ? 15.787 4.465 -23.488 1.00 88.44 281 ILE A C 1
ATOM 2243 O O . ILE A 1 281 ? 15.984 4.043 -24.631 1.00 88.44 281 ILE A O 1
ATOM 2247 N N . ILE A 1 282 ? 16.494 5.481 -22.985 1.00 87.88 282 ILE A N 1
ATOM 2248 C CA . ILE A 1 282 ? 17.626 6.100 -23.693 1.00 87.88 282 ILE A CA 1
ATOM 2249 C C . ILE A 1 282 ? 18.709 5.051 -23.935 1.00 87.88 282 ILE A C 1
ATOM 2251 O O . ILE A 1 282 ? 19.189 4.908 -25.060 1.00 87.88 282 ILE A O 1
ATOM 2255 N N . PHE A 1 283 ? 19.016 4.264 -22.908 1.00 83.75 283 PHE A N 1
ATOM 2256 C CA . PHE A 1 283 ? 19.967 3.174 -23.003 1.00 83.75 283 PHE A CA 1
ATOM 2257 C C . PHE A 1 283 ? 19.568 2.150 -24.075 1.00 83.75 283 PHE A C 1
ATOM 2259 O O . PHE A 1 283 ? 20.389 1.772 -24.909 1.00 83.75 283 PHE A O 1
ATOM 2266 N N . GLU A 1 284 ? 18.299 1.737 -24.120 1.00 84.31 284 GLU A N 1
ATOM 2267 C CA . GLU A 1 284 ? 17.807 0.808 -25.142 1.00 84.31 284 GLU A CA 1
ATOM 2268 C C . GLU A 1 284 ? 17.957 1.362 -26.569 1.00 84.31 284 GLU A C 1
ATOM 2270 O O . GLU A 1 284 ? 18.327 0.624 -27.489 1.00 84.31 284 GLU A O 1
ATOM 2275 N N . LYS A 1 285 ? 17.738 2.670 -26.756 1.00 86.00 285 LYS A N 1
ATOM 2276 C CA . LYS A 1 285 ? 17.972 3.344 -28.042 1.00 86.00 285 LYS A CA 1
ATOM 2277 C C . LYS A 1 285 ? 19.453 3.364 -28.412 1.00 86.00 285 LYS A C 1
ATOM 2279 O O . LYS A 1 285 ? 19.797 3.090 -29.562 1.00 86.00 285 LYS A O 1
ATOM 2284 N N . ASP A 1 286 ? 20.335 3.683 -27.470 1.00 84.12 286 ASP A N 1
ATOM 2285 C CA . ASP A 1 286 ? 21.778 3.723 -27.723 1.00 84.12 286 ASP A CA 1
ATOM 2286 C C . ASP A 1 286 ? 22.362 2.329 -27.964 1.00 84.12 286 ASP A C 1
ATOM 2288 O O . ASP A 1 286 ? 23.215 2.170 -28.839 1.00 84.12 286 ASP A O 1
ATOM 2292 N N . ARG A 1 287 ? 21.829 1.300 -27.300 1.00 81.81 287 ARG A N 1
ATOM 2293 C CA . ARG A 1 287 ? 22.129 -0.106 -27.593 1.00 81.81 287 ARG A CA 1
ATOM 2294 C C . ARG A 1 287 ? 21.840 -0.448 -29.050 1.00 81.81 287 ARG A C 1
ATOM 2296 O O . ARG A 1 287 ? 22.693 -1.051 -29.687 1.00 81.81 287 ARG A O 1
ATOM 2303 N N . SER A 1 288 ? 20.692 -0.042 -29.601 1.00 81.38 288 SER A N 1
ATOM 2304 C CA . SER A 1 288 ? 20.390 -0.283 -31.022 1.00 81.38 288 SER A CA 1
ATOM 2305 C C . SER A 1 288 ? 21.480 0.294 -31.932 1.00 81.38 288 SER A C 1
ATOM 2307 O O . SER A 1 288 ? 21.961 -0.390 -32.828 1.00 81.38 288 SER A O 1
ATOM 2309 N N . LYS A 1 289 ? 21.958 1.509 -31.637 1.00 84.62 289 LYS A N 1
ATOM 2310 C CA . LYS A 1 289 ? 23.048 2.146 -32.396 1.00 84.62 289 LYS A CA 1
ATOM 2311 C C . LYS A 1 289 ? 24.395 1.440 -32.215 1.00 84.62 289 LYS A C 1
ATOM 2313 O O . LYS A 1 289 ? 25.251 1.521 -33.095 1.00 84.62 289 LYS A O 1
ATOM 2318 N N . LEU A 1 290 ? 24.637 0.829 -31.053 1.00 81.00 290 LEU A N 1
ATOM 2319 C CA . LEU A 1 290 ? 25.825 0.007 -30.805 1.00 81.00 290 LEU A CA 1
ATOM 2320 C C . LEU A 1 290 ? 25.748 -1.309 -31.582 1.00 81.00 290 LEU A C 1
ATOM 2322 O O . LEU A 1 290 ? 26.747 -1.697 -32.189 1.00 81.00 290 LEU A O 1
ATOM 2326 N N . CYS A 1 291 ? 24.569 -1.935 -31.642 1.00 80.44 291 CYS A N 1
ATOM 2327 C CA . CYS A 1 291 ? 24.326 -3.111 -32.473 1.00 80.44 291 CYS A CA 1
ATOM 2328 C C . CYS A 1 291 ? 24.643 -2.830 -33.946 1.00 80.44 291 CYS A C 1
ATOM 2330 O O . CYS A 1 291 ? 25.389 -3.596 -34.551 1.00 80.44 291 CYS A O 1
ATOM 2332 N N . ASP A 1 292 ? 24.194 -1.691 -34.486 1.00 84.31 292 ASP A N 1
ATOM 2333 C CA . ASP A 1 292 ? 24.490 -1.276 -35.869 1.00 84.31 292 ASP A CA 1
ATOM 2334 C C . ASP A 1 292 ? 25.999 -1.121 -36.144 1.00 84.31 292 ASP A C 1
ATOM 2336 O O . ASP A 1 292 ? 26.454 -1.192 -37.284 1.00 84.31 292 ASP A O 1
ATOM 2340 N N . LYS A 1 293 ? 26.799 -0.905 -35.093 1.00 83.25 293 LYS A N 1
ATOM 2341 C CA . LYS A 1 293 ? 28.262 -0.759 -35.151 1.00 83.25 293 LYS A CA 1
ATOM 2342 C C . LYS A 1 293 ? 29.014 -2.047 -34.796 1.00 83.25 293 LYS A C 1
ATOM 2344 O O . LYS A 1 293 ? 30.234 -1.997 -34.653 1.00 83.25 293 LYS A O 1
ATOM 2349 N N . GLY A 1 294 ? 28.311 -3.169 -34.622 1.00 82.69 294 GLY A N 1
ATOM 2350 C CA . GLY A 1 294 ? 28.887 -4.462 -34.237 1.00 82.69 294 GLY A CA 1
ATOM 2351 C C . GLY A 1 294 ? 29.235 -4.594 -32.749 1.00 82.69 294 GLY A C 1
ATOM 2352 O O . GLY A 1 294 ? 29.737 -5.631 -32.329 1.00 82.69 294 GLY A O 1
ATOM 2353 N N . ALA A 1 295 ? 28.938 -3.587 -31.922 1.00 85.56 295 ALA A N 1
ATOM 2354 C CA . ALA A 1 295 ? 29.210 -3.588 -30.485 1.00 85.56 295 ALA A CA 1
ATOM 2355 C C . ALA A 1 295 ? 28.042 -4.204 -29.695 1.00 85.56 295 ALA A C 1
ATOM 2357 O O . ALA A 1 295 ? 27.402 -3.530 -28.898 1.00 85.56 295 ALA A O 1
ATOM 2358 N N . ILE A 1 296 ? 27.727 -5.476 -29.956 1.00 84.81 296 ILE A N 1
ATOM 2359 C CA . ILE A 1 296 ? 26.603 -6.191 -29.314 1.00 84.81 296 ILE A CA 1
ATOM 2360 C C . ILE A 1 296 ? 27.041 -6.833 -27.987 1.00 84.81 296 ILE A C 1
ATOM 2362 O O . ILE A 1 296 ? 26.296 -6.851 -27.005 1.00 84.81 296 ILE A O 1
ATOM 2366 N N . ASN A 1 297 ? 28.271 -7.339 -27.951 1.00 87.75 297 ASN A N 1
ATOM 2367 C CA . ASN A 1 297 ? 28.897 -7.979 -26.799 1.00 87.75 297 ASN A CA 1
ATOM 2368 C C . ASN A 1 297 ? 30.219 -7.285 -26.440 1.00 87.75 297 ASN A C 1
ATOM 2370 O O . ASN A 1 297 ? 30.674 -6.376 -27.142 1.00 87.75 297 ASN A O 1
ATOM 2374 N N . LEU A 1 298 ? 30.838 -7.699 -25.333 1.00 85.38 298 LEU A N 1
ATOM 2375 C CA . LEU A 1 298 ? 32.101 -7.120 -24.864 1.00 85.38 298 LEU A CA 1
ATOM 2376 C C . LEU A 1 298 ? 33.224 -7.192 -25.914 1.00 85.38 298 LEU A C 1
ATOM 2378 O O . LEU A 1 298 ? 34.005 -6.247 -26.035 1.00 85.38 298 LEU A O 1
ATOM 2382 N N . PHE A 1 299 ? 33.283 -8.264 -26.709 1.00 86.56 299 PHE A N 1
ATOM 2383 C CA . PHE A 1 299 ? 34.241 -8.388 -27.809 1.00 86.56 299 PHE A CA 1
ATOM 2384 C C . PHE A 1 299 ? 34.006 -7.345 -28.903 1.00 86.56 299 PHE A C 1
ATOM 2386 O O . PHE A 1 299 ? 34.903 -6.559 -29.204 1.00 86.56 299 PHE A O 1
ATOM 2393 N N . GLY A 1 300 ? 32.788 -7.267 -29.435 1.00 86.19 300 GLY A N 1
ATOM 2394 C CA . GLY A 1 300 ? 32.424 -6.289 -30.456 1.00 86.19 300 GLY A CA 1
ATOM 2395 C C . GLY A 1 300 ? 32.593 -4.848 -29.969 1.00 86.19 300 GLY A C 1
ATOM 2396 O O . GLY A 1 300 ? 33.014 -3.976 -30.730 1.00 86.19 300 GLY A O 1
ATOM 2397 N N . TRP A 1 301 ? 32.353 -4.582 -28.678 1.00 85.75 301 TRP A N 1
ATOM 2398 C CA . TRP A 1 301 ? 32.692 -3.291 -28.075 1.00 85.75 301 TRP A CA 1
ATOM 2399 C C . TRP A 1 301 ? 34.200 -3.036 -28.156 1.00 85.75 301 TRP A C 1
ATOM 2401 O O . TRP A 1 301 ? 34.618 -1.978 -28.634 1.00 85.75 301 TRP A O 1
ATOM 2411 N N . SER A 1 302 ? 35.032 -3.995 -27.741 1.00 85.00 302 SER A N 1
ATOM 2412 C CA . SER A 1 302 ? 36.490 -3.844 -27.789 1.00 85.00 302 SER A CA 1
ATOM 2413 C C . SER A 1 302 ? 37.002 -3.546 -29.208 1.00 85.00 302 SER A C 1
ATOM 2415 O O . SER A 1 302 ? 37.815 -2.633 -29.389 1.00 85.00 302 SER A O 1
ATOM 2417 N N . GLU A 1 303 ? 36.445 -4.208 -30.227 1.00 88.44 303 GLU A N 1
ATOM 2418 C CA . GLU A 1 303 ? 36.762 -3.953 -31.635 1.00 88.44 303 GLU A CA 1
ATOM 2419 C C . GLU A 1 303 ? 36.303 -2.563 -32.091 1.00 88.44 303 GLU A C 1
ATOM 2421 O O . GLU A 1 303 ? 37.069 -1.809 -32.703 1.00 88.44 303 GLU A O 1
ATOM 2426 N N . ALA A 1 304 ? 35.067 -2.175 -31.763 1.00 85.94 304 ALA A N 1
ATOM 2427 C CA . ALA A 1 304 ? 34.532 -0.861 -32.101 1.00 85.94 304 ALA A CA 1
ATOM 2428 C C . ALA A 1 304 ? 35.364 0.270 -31.468 1.00 85.94 304 ALA A C 1
ATOM 2430 O O . ALA A 1 304 ? 35.688 1.256 -32.139 1.00 85.94 304 ALA A O 1
ATOM 2431 N N . ALA A 1 305 ? 35.774 0.114 -30.207 1.00 85.50 305 ALA A N 1
ATOM 2432 C CA . ALA A 1 305 ? 36.624 1.070 -29.502 1.00 85.50 305 ALA A CA 1
ATOM 2433 C C . ALA A 1 305 ? 38.015 1.189 -30.148 1.00 85.50 305 ALA A C 1
ATOM 2435 O O . ALA A 1 305 ? 38.503 2.304 -30.375 1.00 85.50 305 ALA A O 1
ATOM 2436 N N . ALA A 1 306 ? 38.636 0.061 -30.512 1.00 87.56 306 ALA A N 1
ATOM 2437 C CA . ALA A 1 306 ? 39.912 0.045 -31.225 1.00 87.56 306 ALA A CA 1
ATOM 2438 C C . ALA A 1 306 ? 39.813 0.752 -32.590 1.00 87.56 306 ALA A C 1
ATOM 2440 O O . ALA A 1 306 ? 40.672 1.568 -32.940 1.00 87.56 306 ALA A O 1
ATOM 2441 N N . ASN A 1 307 ? 38.725 0.516 -33.328 1.00 85.94 307 ASN A N 1
ATOM 2442 C CA . ASN A 1 307 ? 38.462 1.155 -34.616 1.00 85.94 307 ASN A CA 1
ATOM 2443 C C . ASN A 1 307 ? 38.295 2.677 -34.501 1.00 85.94 307 ASN A C 1
ATOM 2445 O O . ASN A 1 307 ? 38.841 3.420 -35.323 1.00 85.94 307 ASN A O 1
ATOM 2449 N N . VAL A 1 308 ? 37.591 3.166 -33.475 1.00 85.62 308 VAL A N 1
ATOM 2450 C CA . VAL A 1 308 ? 37.478 4.610 -33.201 1.00 85.62 308 VAL A CA 1
ATOM 2451 C C . VAL A 1 308 ? 38.850 5.209 -32.888 1.00 85.62 308 VAL A C 1
ATOM 2453 O O . VAL A 1 308 ? 39.218 6.228 -33.475 1.00 85.62 308 VAL A O 1
ATOM 2456 N N . LYS A 1 309 ? 39.649 4.550 -32.038 1.00 87.31 309 LYS A N 1
ATOM 2457 C CA . LYS A 1 309 ? 41.003 5.006 -31.682 1.00 87.31 309 LYS A CA 1
ATOM 2458 C C . LYS A 1 309 ? 41.918 5.093 -32.907 1.00 87.31 309 LYS A C 1
ATOM 2460 O O . LYS A 1 309 ? 42.613 6.092 -33.084 1.00 87.31 309 LYS A O 1
ATOM 2465 N N . LYS A 1 310 ? 41.863 4.095 -33.796 1.00 89.06 310 LYS A N 1
ATOM 2466 C CA . LYS A 1 310 ? 42.605 4.090 -35.067 1.00 89.06 310 LYS A CA 1
ATOM 2467 C C . LYS A 1 310 ? 42.181 5.243 -35.982 1.00 89.06 310 LYS A C 1
ATOM 2469 O O . LYS A 1 310 ? 43.041 5.931 -36.528 1.00 89.06 310 LYS A O 1
ATOM 2474 N N . LYS A 1 311 ? 40.874 5.495 -36.129 1.00 88.19 311 LYS A N 1
ATOM 2475 C CA . LYS A 1 311 ? 40.354 6.614 -36.938 1.00 88.19 311 LYS A CA 1
ATOM 2476 C C . LYS A 1 311 ? 40.794 7.975 -36.394 1.00 88.19 311 LYS A C 1
ATOM 2478 O O . LYS A 1 311 ? 41.223 8.814 -37.180 1.00 88.19 311 LYS A O 1
ATOM 2483 N N . LEU A 1 312 ? 40.734 8.175 -35.075 1.00 87.50 312 LEU A N 1
ATOM 2484 C CA . LEU A 1 312 ? 41.206 9.405 -34.429 1.00 87.50 312 LEU A CA 1
ATOM 2485 C C . LEU A 1 312 ? 42.705 9.618 -34.655 1.00 87.50 312 LEU A C 1
ATOM 2487 O O . LEU A 1 312 ? 43.103 10.703 -35.060 1.00 87.50 312 LEU A O 1
ATOM 2491 N N . PHE A 1 313 ? 43.517 8.572 -34.487 1.00 86.62 313 PHE A N 1
ATOM 2492 C CA . PHE A 1 313 ? 44.957 8.637 -34.744 1.00 86.62 313 PHE A CA 1
ATOM 2493 C C . PHE A 1 313 ? 45.274 9.057 -36.190 1.00 86.62 313 PHE A C 1
ATOM 2495 O O . PHE A 1 313 ? 46.076 9.963 -36.419 1.00 86.62 313 PHE A O 1
ATOM 2502 N N . ILE A 1 314 ? 44.588 8.463 -37.173 1.00 84.06 314 ILE A N 1
ATOM 2503 C CA . ILE A 1 314 ? 44.739 8.829 -38.591 1.00 84.06 314 ILE A CA 1
ATOM 2504 C C . ILE A 1 314 ? 44.286 10.277 -38.844 1.00 84.06 314 ILE A C 1
ATOM 2506 O O . ILE A 1 314 ? 44.942 11.005 -39.589 1.00 84.06 314 ILE A O 1
ATOM 2510 N N . ALA A 1 315 ? 43.181 10.716 -38.235 1.00 82.31 315 ALA A N 1
ATOM 2511 C CA . ALA A 1 315 ? 42.691 12.087 -38.369 1.00 82.31 315 ALA A CA 1
ATOM 2512 C C . ALA A 1 315 ? 43.683 13.111 -37.789 1.00 82.31 315 ALA A C 1
ATOM 2514 O O . ALA A 1 315 ? 43.959 14.123 -38.432 1.00 82.31 315 ALA A O 1
ATOM 2515 N N . SER A 1 316 ? 44.280 12.826 -36.630 1.00 78.06 316 SER A N 1
ATOM 2516 C CA . SER A 1 316 ? 45.314 13.670 -36.023 1.00 78.06 316 SER A CA 1
ATOM 2517 C C . SER A 1 316 ? 46.564 13.784 -36.899 1.00 78.06 316 SER A C 1
ATOM 2519 O O . SER A 1 316 ? 47.100 14.881 -37.049 1.00 78.06 316 SER A O 1
ATOM 2521 N N . LEU A 1 317 ? 46.994 12.691 -37.541 1.00 80.44 317 LEU A N 1
ATOM 2522 C CA . LEU A 1 317 ? 48.103 12.722 -38.501 1.00 80.44 317 LEU A CA 1
ATOM 2523 C C . LEU A 1 317 ? 47.780 13.577 -39.735 1.00 80.44 317 LEU A C 1
ATOM 2525 O O . LEU A 1 317 ? 48.626 14.352 -40.172 1.00 80.44 317 LEU A O 1
ATOM 2529 N N . LYS A 1 318 ? 46.554 13.496 -40.271 1.00 77.12 318 LYS A N 1
ATOM 2530 C CA . LYS A 1 318 ? 46.124 14.346 -41.396 1.00 77.12 318 LYS A CA 1
ATOM 2531 C C . LYS A 1 318 ? 46.123 15.833 -41.038 1.00 77.12 318 LYS A C 1
ATOM 2533 O O . LYS A 1 318 ? 46.581 16.642 -41.835 1.00 77.12 318 LYS A O 1
ATOM 2538 N N . ILE A 1 319 ? 45.655 16.190 -39.841 1.00 76.38 319 ILE A N 1
ATOM 2539 C CA . ILE A 1 319 ? 45.663 17.580 -39.358 1.00 76.38 319 ILE A CA 1
ATOM 2540 C C . ILE A 1 319 ? 47.101 18.096 -39.206 1.00 76.38 319 ILE A C 1
ATOM 2542 O O . ILE A 1 319 ? 47.387 19.224 -39.602 1.00 76.38 319 ILE A O 1
ATOM 2546 N N . LEU A 1 320 ? 48.013 17.266 -38.689 1.00 71.25 320 LEU A N 1
ATOM 2547 C CA . LEU A 1 320 ? 49.432 17.610 -38.558 1.00 71.25 320 LEU A CA 1
ATOM 2548 C C . LEU A 1 320 ? 50.094 17.857 -39.925 1.00 71.25 320 LEU A C 1
ATOM 2550 O O . LEU A 1 320 ? 50.870 18.796 -40.065 1.00 71.25 320 LEU A O 1
ATOM 2554 N N . TRP A 1 321 ? 49.751 17.057 -40.937 1.00 64.75 321 TRP A N 1
ATOM 2555 C CA . TRP A 1 321 ? 50.262 17.204 -42.306 1.00 64.75 321 TRP A CA 1
ATOM 2556 C C . TRP A 1 321 ? 49.624 18.354 -43.103 1.00 64.75 321 TRP A C 1
ATOM 2558 O O . TRP A 1 321 ? 50.214 18.817 -44.074 1.00 64.75 321 TRP A O 1
ATOM 2568 N N . MET A 1 322 ? 48.444 18.836 -42.704 1.00 67.81 322 MET A N 1
ATOM 2569 C CA . MET A 1 322 ? 47.770 19.987 -43.324 1.00 67.81 322 MET A CA 1
ATOM 2570 C C . MET A 1 322 ? 48.158 21.341 -42.702 1.00 67.81 322 MET A C 1
ATOM 2572 O O . MET A 1 322 ? 47.700 22.380 -43.177 1.00 67.81 322 MET A O 1
ATOM 2576 N N . GLN A 1 323 ? 48.997 21.370 -41.660 1.00 55.47 323 GLN A N 1
ATOM 2577 C CA . GLN A 1 323 ? 49.540 22.619 -41.115 1.00 55.47 323 GLN A CA 1
ATOM 2578 C C . GLN A 1 323 ? 50.617 23.176 -42.068 1.00 55.47 323 GLN A C 1
ATOM 2580 O O . GLN A 1 323 ? 51.627 22.504 -42.290 1.00 55.47 323 GLN A O 1
ATOM 2585 N N . PRO A 1 324 ? 50.460 24.394 -42.628 1.00 56.38 324 PRO A N 1
ATOM 2586 C CA . PRO A 1 324 ? 51.481 24.972 -43.491 1.00 56.38 324 PRO A CA 1
ATOM 2587 C C . PRO A 1 324 ? 52.762 25.192 -42.684 1.00 56.38 324 PRO A C 1
ATOM 2589 O O . PRO A 1 324 ? 52.736 25.762 -41.590 1.00 56.38 324 PRO A O 1
ATOM 2592 N N . SER A 1 325 ? 53.892 24.729 -43.221 1.00 54.88 325 SER A N 1
ATOM 2593 C CA . SER A 1 325 ? 55.199 24.880 -42.590 1.00 54.88 325 SER A CA 1
ATOM 2594 C C . SER A 1 325 ? 55.452 26.363 -42.314 1.00 54.88 325 SER A C 1
ATOM 2596 O O . SER A 1 325 ? 55.617 27.146 -43.251 1.00 54.88 325 SER A O 1
ATOM 2598 N N . ARG A 1 326 ? 55.501 26.774 -41.039 1.00 55.62 326 ARG A N 1
ATOM 2599 C CA . ARG A 1 326 ? 56.042 28.091 -40.679 1.00 55.62 326 ARG A CA 1
ATOM 2600 C C . ARG A 1 326 ? 57.509 28.106 -41.103 1.00 55.62 326 ARG A C 1
ATOM 2602 O O . ARG A 1 326 ? 58.373 27.635 -40.366 1.00 55.62 326 ARG A O 1
ATOM 2609 N N . ARG A 1 327 ? 57.785 28.627 -42.304 1.00 48.47 327 ARG A N 1
ATOM 2610 C CA . ARG A 1 327 ? 59.129 29.038 -42.711 1.00 48.47 327 ARG A CA 1
ATOM 2611 C C . ARG A 1 327 ? 59.596 30.065 -41.682 1.00 48.47 327 ARG A C 1
ATOM 2613 O O . ARG A 1 327 ? 59.072 31.174 -41.636 1.00 48.47 327 ARG A O 1
ATOM 2620 N N . ARG A 1 328 ? 60.543 29.676 -40.827 1.00 47.12 328 ARG A N 1
ATOM 2621 C CA . ARG A 1 328 ? 61.378 30.634 -40.103 1.00 47.12 328 ARG A CA 1
ATOM 2622 C C . ARG A 1 328 ? 62.249 31.304 -41.161 1.00 47.12 328 ARG A C 1
ATOM 2624 O O . ARG A 1 328 ? 63.129 30.656 -41.719 1.00 47.12 328 ARG A O 1
ATOM 2631 N N . GLY A 1 329 ? 61.890 32.539 -41.506 1.00 50.19 329 GLY A N 1
ATOM 2632 C CA . GLY A 1 329 ? 62.745 33.433 -42.275 1.00 50.19 329 GLY A CA 1
ATOM 2633 C C . GLY A 1 329 ? 64.026 33.704 -41.494 1.00 50.19 329 GLY A C 1
ATOM 2634 O O . GLY A 1 329 ? 63.980 33.808 -40.266 1.00 50.19 329 GLY A O 1
ATOM 2635 N N . SER A 1 330 ? 65.127 33.690 -42.238 1.00 50.47 330 SER A N 1
ATOM 2636 C CA . SER A 1 330 ? 66.502 33.965 -41.824 1.00 50.47 330 SER A CA 1
ATOM 2637 C C . SER A 1 330 ? 66.701 35.378 -41.300 1.00 50.47 330 SER A C 1
ATOM 2639 O O . SER A 1 330 ? 65.950 36.274 -41.751 1.00 50.47 330 SER A O 1
#

pLDDT: mean 77.38, std 21.56, range [25.5, 95.69]

Solvent-accessible surface area (backbone atoms only — not comparable to full-atom values): 19775 Å² total; per-residue (Å²): 140,83,84,86,84,85,83,89,79,90,85,80,91,81,90,86,83,85,89,84,88,81,89,77,86,87,79,94,78,82,84,79,91,75,90,78,94,71,85,86,73,83,71,73,85,81,73,69,82,84,73,66,81,85,70,51,59,79,34,40,45,57,59,56,64,56,52,85,66,70,80,60,68,74,39,33,41,43,60,53,31,38,76,75,74,29,81,86,66,58,61,58,82,88,40,50,39,38,38,61,62,38,72,75,44,45,71,82,53,45,80,52,65,67,58,52,55,54,49,68,68,34,68,70,48,52,50,49,51,50,52,51,52,51,48,51,54,40,51,56,45,43,54,53,34,49,77,73,69,39,54,26,42,51,53,53,63,37,41,59,68,54,84,80,44,55,69,68,54,46,48,46,54,40,50,55,50,34,50,46,51,52,51,51,50,52,53,49,28,47,47,42,36,61,77,50,64,86,71,86,48,58,78,39,43,52,63,57,69,72,49,64,36,54,73,62,67,35,71,35,43,39,41,61,49,26,32,64,75,50,75,38,56,75,28,45,47,67,95,61,50,43,34,37,60,60,37,77,74,50,52,63,82,64,38,74,52,63,66,58,42,51,60,48,62,72,33,68,66,42,55,52,51,53,51,50,30,50,51,54,51,51,49,54,55,51,45,53,59,29,42,79,59,54,32,50,21,48,43,32,37,53,52,43,52,52,52,51,52,52,51,51,54,55,51,52,51,50,54,62,71,68,54,78,79,79,75,79,78,132

Foldseek 3Di:
DDDDDDDDDDDDDDDDDDDDDDDDDDDDDDDDDDDDDDDPPPPPPPPDPPPPPLDDQFDWLLCLLCPPLDPLQADWPQNVCCVPVNPVLGFDPVLGGGLLVCLVPVCVRDVPPVSVVVQVPDPVNVVVNVSSVSVVLSVVLSVVCVVVVRTGLNCVLQDQCLVVRDPSSLVRSLVSLLVVLVVVQVVQLVVQLVVCVDDADQAAFPVCVVCVSHDQLQQDWPSNLCSNPPSSQQRHGPVLTDGNVVCLVPVCVRRVPPVSVVVVCVDPSNVVSSVSNVVVVVVVVVQVVCVVQQNGGNNSVVVSVVVVVVVVVVVVVVVVVPDPDPPPDD

Radius of gyration: 33.57 Å; Cα contacts (8 Å, |Δi|>4): 263; chains: 1; bounding box: 88×53×91 Å

Sequence (330 aa):
MKQPRVSFGASWPQLGGASEMLHRTGVVMVPRRGSCGGSDAAARHVAGSKVWPQWTMSSSVEDILLGGSNNSTDMKLNDFLRSNLGDEWVVERKGNVIMEAFVQEPDAYVQDQRLLRIIFNLTEYQEMERELDEMKILLEAITKLHHEGLVSLEQWRDYEGKDTVTPLARGKLNAALTQILREAWRKAEERVRRAQEMKFTFSTIIEDVLFKGGVRVKEKKLNDFLTMELGGRGVVGTNRSVLLKEFFKDPTKYVRDEGVLKEIQITDAYARMEGTVRDEIIFEKDRSKLCDKGAINLFGWSEAAANVKKKLFIASLKILWMQPSRRRGS